Protein AF-A0A180GF97-F1 (afdb_monomer_lite)

Organism: Puccinia triticina (isolate 1-1 / race 1 (BBBD)) (NCBI:txid630390)

Sequence (190 aa):
MLGHSPCRLLRTAITPIHSKLFTSSASSAASAPAQILKSALPLSPAVSRILHELGVKDATKIKGTGLRGRLTKGDVLTHFKKASSPSGTAQKMIQADADARLAERSMLGSSATSKPTEAQELPPLDASAIRLLITEGLSALTHRSSTSFTASSFDCLLDEYPLPASAARSSRPDPTSLRQPIDKYFEGFV

InterPro domains:
  IPR004167 Peripheral subunit-binding domain [PF02817] (43-77)
  IPR004167 Peripheral subunit-binding domain [PS51826] (42-80)
  IPR036625 E3-binding domain superfamily [G3DSA:4.10.320.10] (39-83)
  IPR036625 E3-binding domain superfamily [SSF47005] (40-81)

Secondary structure (DSSP, 8-state):
-------------------------------------B-SSPPPHHHHHHHHHTT--BGGGSPP-SGGG---HHHHHHHTTSSS-TTTTHHHHHHHHHHHHHHHHHHS-------------PPPPPHHHHHHHHHHHHHHHHTT--------HHHHHHHTS--------PPPPPS-S----GGGSSTT--

pLDDT: mean 71.51, std 17.02, range [41.84, 95.62]

Foldseek 3Di:
DDDDDDDDPPPDDDDDDDDDDPPPPPDDDDPDPLLQADDPDDADPLRSVVCVVVVHRYPPVFFQPDDPRHNDPLSVCVVVVVDPGSCPCVVVVVVVVVVVVVVVCVVVDDPPPPDPDDDPDDDPQDPVNVVVVVVVVVVVVVVPDDPDPCPPDPVVVVVPDDDDPDDDDDDDDDPDDDPDPPVPPPPPDD

Radius of gyration: 34.65 Å; chains: 1; bounding box: 102×70×88 Å

Structure (mmCIF, N/CA/C/O backbone):
data_AF-A0A180GF97-F1
#
_entry.id   AF-A0A180GF97-F1
#
loop_
_atom_site.group_PDB
_atom_site.id
_atom_site.type_symbol
_atom_site.label_atom_id
_atom_site.label_alt_id
_atom_site.label_comp_id
_atom_site.label_asym_id
_atom_site.label_entity_id
_atom_site.label_seq_id
_atom_site.pdbx_PDB_ins_code
_atom_site.Cartn_x
_atom_site.Cartn_y
_atom_site.Cartn_z
_atom_site.occupancy
_atom_site.B_iso_or_equiv
_atom_site.auth_seq_id
_atom_site.auth_comp_id
_atom_site.auth_asym_id
_atom_site.auth_atom_id
_atom_site.pdbx_PDB_model_num
ATOM 1 N N . MET A 1 1 ? 65.726 -32.268 46.840 1.00 53.94 1 MET A N 1
ATOM 2 C CA . MET A 1 1 ? 64.477 -33.028 46.626 1.00 53.94 1 MET A CA 1
ATOM 3 C C . MET A 1 1 ? 63.479 -32.667 47.724 1.00 53.94 1 MET A C 1
ATOM 5 O O . MET A 1 1 ? 63.537 -33.226 48.805 1.00 53.94 1 MET A O 1
ATOM 9 N N . LEU A 1 2 ? 62.629 -31.677 47.450 1.00 49.56 2 LEU A N 1
ATOM 10 C CA . LEU A 1 2 ? 61.405 -31.275 48.162 1.00 49.56 2 LEU A CA 1
ATOM 11 C C . LEU A 1 2 ? 60.525 -30.669 47.047 1.00 49.56 2 LEU A C 1
ATOM 13 O O . LEU A 1 2 ? 61.067 -29.952 46.217 1.00 49.56 2 LEU A O 1
ATOM 17 N N . GLY A 1 3 ? 59.229 -30.889 46.887 1.00 44.66 3 GLY A N 1
ATOM 18 C CA . GLY A 1 3 ? 58.263 -31.721 47.569 1.00 44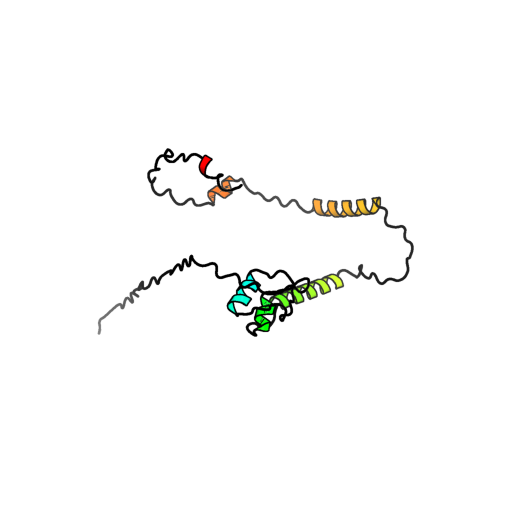.66 3 GLY A CA 1
ATOM 19 C C . GLY A 1 3 ? 56.972 -31.751 46.733 1.00 44.66 3 GLY A C 1
ATOM 20 O O . GLY A 1 3 ? 56.789 -30.983 45.795 1.00 44.66 3 GLY A O 1
ATOM 21 N N . HIS A 1 4 ? 56.143 -32.718 47.093 1.00 49.97 4 HIS A N 1
ATOM 22 C CA . HIS A 1 4 ? 54.767 -33.049 46.739 1.00 49.97 4 HIS A CA 1
ATOM 23 C C . HIS A 1 4 ? 53.839 -32.023 46.044 1.00 49.97 4 HIS A C 1
ATOM 25 O O . HIS A 1 4 ? 53.675 -30.890 46.490 1.00 49.97 4 HIS A O 1
ATOM 31 N N . SER A 1 5 ? 52.992 -32.616 45.185 1.00 56.62 5 SER A N 1
ATOM 32 C CA . SER A 1 5 ? 51.521 -32.453 45.146 1.00 56.62 5 SER A CA 1
ATOM 33 C C . SER A 1 5 ? 50.907 -31.463 44.128 1.00 56.62 5 SER A C 1
ATOM 35 O O . SER A 1 5 ? 51.607 -30.629 43.569 1.00 56.62 5 SER A O 1
ATOM 37 N N . PRO A 1 6 ? 49.610 -31.614 43.774 1.00 55.53 6 PRO A N 1
ATOM 38 C CA . PRO A 1 6 ? 49.213 -32.400 42.609 1.00 55.53 6 PRO A CA 1
ATOM 39 C C . PRO A 1 6 ? 48.227 -31.671 41.673 1.00 55.53 6 PRO A C 1
ATOM 41 O O . PRO A 1 6 ? 47.659 -30.625 41.983 1.00 55.53 6 PRO A O 1
ATOM 44 N N . CYS A 1 7 ? 48.004 -32.311 40.524 1.00 53.78 7 CYS A N 1
ATOM 45 C CA . CYS A 1 7 ? 46.970 -32.068 39.523 1.00 53.78 7 CYS A CA 1
ATOM 46 C C . CYS A 1 7 ? 45.663 -31.480 40.086 1.00 53.78 7 CYS A C 1
ATOM 48 O O . CYS A 1 7 ? 44.889 -32.169 40.751 1.00 53.78 7 CYS A O 1
ATOM 50 N N . ARG A 1 8 ? 45.364 -30.225 39.732 1.00 52.19 8 ARG A N 1
ATOM 51 C CA . ARG A 1 8 ? 44.053 -29.613 39.963 1.00 52.19 8 ARG A CA 1
ATOM 52 C C . ARG A 1 8 ? 43.221 -29.703 38.684 1.00 52.19 8 ARG A C 1
ATOM 54 O O . ARG A 1 8 ? 43.218 -28.800 37.855 1.00 52.19 8 ARG A O 1
ATOM 61 N N . LEU A 1 9 ? 42.523 -30.829 38.544 1.00 54.94 9 LEU A N 1
ATOM 62 C CA . LEU A 1 9 ? 41.376 -31.001 37.651 1.00 54.94 9 LEU A CA 1
ATOM 63 C C . LEU A 1 9 ? 40.295 -29.979 38.033 1.00 54.94 9 LEU A C 1
ATOM 65 O O . LEU A 1 9 ? 39.591 -30.149 39.028 1.00 54.94 9 LEU A O 1
ATOM 69 N N . LEU A 1 10 ? 40.152 -28.916 37.245 1.00 53.22 10 LEU A N 1
ATOM 70 C CA . LEU A 1 10 ? 38.985 -28.039 37.308 1.00 53.22 10 LEU A CA 1
ATOM 71 C C . LEU A 1 10 ? 37.868 -28.673 36.476 1.00 53.22 10 LEU A C 1
ATOM 73 O O . LEU A 1 10 ? 37.749 -28.467 35.273 1.00 53.22 10 LEU A O 1
ATOM 77 N N . ARG A 1 11 ? 37.066 -29.494 37.155 1.00 49.59 11 ARG A N 1
ATOM 78 C CA . ARG A 1 11 ? 35.791 -30.025 36.676 1.00 49.59 11 ARG A CA 1
ATOM 79 C C . ARG A 1 11 ? 34.743 -28.929 36.891 1.00 49.59 11 ARG A C 1
ATOM 81 O O . ARG A 1 11 ? 34.276 -28.738 38.011 1.00 49.59 11 ARG A O 1
ATOM 88 N N . THR A 1 12 ? 34.421 -28.160 35.856 1.00 56.28 12 THR A N 1
ATOM 89 C CA . THR A 1 12 ? 33.333 -27.178 35.911 1.00 56.28 12 THR A CA 1
ATOM 90 C C . THR A 1 12 ? 31.993 -27.904 35.826 1.00 56.28 12 THR A C 1
ATOM 92 O O . THR A 1 12 ? 31.679 -28.587 34.854 1.00 56.28 12 THR A O 1
ATOM 95 N N . ALA A 1 13 ? 31.218 -27.797 36.903 1.00 50.75 13 ALA A N 1
ATOM 96 C CA . ALA A 1 13 ? 29.852 -28.284 36.984 1.00 50.75 13 ALA A CA 1
ATOM 97 C C . ALA A 1 13 ? 28.924 -27.354 36.186 1.00 50.75 13 ALA A C 1
ATOM 99 O O . ALA A 1 13 ? 28.885 -26.150 36.431 1.00 50.75 13 ALA A O 1
ATOM 100 N N . ILE A 1 14 ? 28.175 -27.925 35.243 1.00 56.09 14 ILE A N 1
ATOM 101 C CA . ILE A 1 14 ? 27.071 -27.264 34.544 1.00 56.09 14 ILE A CA 1
ATOM 102 C C . ILE A 1 14 ? 25.822 -27.471 35.405 1.00 56.09 14 ILE A C 1
ATOM 104 O O . ILE A 1 14 ? 25.371 -28.601 35.589 1.00 56.09 14 ILE A O 1
ATOM 108 N N . THR A 1 15 ? 25.284 -26.393 35.968 1.00 57.66 15 THR A N 1
ATOM 109 C CA . THR A 1 15 ? 24.009 -26.400 36.692 1.00 57.66 15 THR A CA 1
ATOM 110 C C . THR A 1 15 ? 22.844 -26.225 35.706 1.00 57.66 15 THR A C 1
ATOM 112 O O . THR A 1 15 ? 22.878 -25.306 34.887 1.00 57.66 15 THR A O 1
ATOM 115 N N . PRO A 1 16 ? 21.787 -27.057 35.761 1.00 59.34 16 PRO A N 1
ATOM 116 C CA . PRO A 1 16 ? 20.580 -26.850 34.971 1.00 59.34 16 PRO A CA 1
ATOM 117 C C . PRO A 1 16 ? 19.518 -26.199 35.852 1.00 59.34 16 PRO A C 1
ATOM 119 O O . PRO A 1 16 ? 18.942 -26.876 36.703 1.00 59.34 16 PRO A O 1
ATOM 122 N N . ILE A 1 17 ? 19.241 -24.898 35.697 1.00 53.75 17 ILE A N 1
ATOM 123 C CA . ILE A 1 17 ? 18.154 -24.303 36.482 1.00 53.75 17 ILE A CA 1
ATOM 124 C C . ILE A 1 17 ? 17.314 -23.263 35.723 1.00 53.75 17 ILE A C 1
ATOM 126 O O . ILE A 1 17 ? 17.785 -22.197 35.340 1.00 53.75 17 ILE A O 1
ATOM 130 N N . HIS A 1 18 ? 16.025 -23.617 35.650 1.00 52.53 18 HIS A N 1
ATOM 131 C CA . HIS A 1 18 ? 14.809 -22.805 35.524 1.00 52.53 18 HIS A CA 1
ATOM 132 C C . HIS A 1 18 ? 14.104 -22.729 34.164 1.00 52.53 18 HIS A C 1
ATOM 134 O O . HIS A 1 18 ? 14.134 -21.733 33.446 1.00 52.53 18 HIS A O 1
ATOM 140 N N . SER A 1 19 ? 13.286 -23.762 33.947 1.00 56.50 19 SER A N 1
ATOM 141 C CA . SER A 1 19 ? 11.945 -23.666 33.377 1.00 56.50 19 SER A CA 1
ATOM 142 C C . SER A 1 19 ? 11.110 -22.599 34.105 1.00 56.50 19 SER A C 1
ATOM 144 O O . SER A 1 19 ? 10.757 -22.742 35.276 1.00 56.50 19 SER A O 1
ATOM 146 N N . LYS A 1 20 ? 10.759 -21.518 33.403 1.00 53.88 20 LYS A N 1
ATOM 147 C CA . LYS A 1 20 ? 9.702 -20.591 33.824 1.00 53.88 20 LYS A CA 1
ATOM 148 C C . LYS A 1 20 ? 8.654 -20.473 32.719 1.00 53.88 20 LYS A C 1
ATOM 150 O O . LYS A 1 20 ? 8.839 -19.768 31.740 1.00 53.88 20 LYS A O 1
ATOM 155 N N . LEU A 1 21 ? 7.575 -21.225 32.940 1.00 51.19 21 LEU A N 1
ATOM 156 C CA . LEU A 1 21 ? 6.177 -20.815 32.798 1.00 51.19 21 LEU A CA 1
ATOM 157 C C . LEU A 1 21 ? 5.814 -20.092 31.494 1.00 51.19 21 LEU A C 1
ATOM 159 O O . LEU A 1 21 ? 5.750 -18.868 31.420 1.00 51.19 21 LEU A O 1
ATOM 163 N N . PHE A 1 22 ? 5.458 -20.902 30.499 1.00 46.69 22 PHE A N 1
ATOM 164 C CA . PHE A 1 22 ? 4.561 -20.508 29.422 1.00 46.69 22 PHE A CA 1
ATOM 165 C C . PHE A 1 22 ? 3.169 -20.275 30.033 1.00 46.69 22 PHE A C 1
ATOM 167 O O . PHE A 1 22 ? 2.423 -21.216 30.294 1.00 46.69 22 PHE A O 1
ATOM 174 N N . THR A 1 23 ? 2.825 -19.023 30.327 1.00 45.09 23 THR A N 1
ATOM 175 C CA . THR A 1 23 ? 1.452 -18.640 30.666 1.00 45.09 23 THR A CA 1
ATOM 176 C C . THR A 1 23 ? 0.692 -18.381 29.370 1.00 45.09 23 THR A C 1
ATOM 178 O O . THR A 1 23 ? 0.669 -17.280 28.823 1.00 45.09 23 THR A O 1
ATOM 181 N N . SER A 1 24 ? 0.059 -19.432 28.851 1.00 50.53 24 SER A N 1
ATOM 182 C CA . SER A 1 24 ? -0.978 -19.320 27.829 1.00 50.53 24 SER A CA 1
ATOM 183 C C . SER A 1 24 ? -2.203 -18.634 28.440 1.00 50.53 24 SER A C 1
ATOM 185 O O . SER A 1 24 ? -3.075 -19.284 29.017 1.00 50.53 24 SER A O 1
ATOM 187 N N . SER A 1 25 ? -2.269 -17.307 28.336 1.00 47.47 25 SER A N 1
ATOM 188 C CA . SER A 1 25 ? -3.498 -16.557 28.595 1.00 47.47 25 SER A CA 1
ATOM 189 C C . SER A 1 25 ? -4.464 -16.773 27.430 1.00 47.47 25 SER A C 1
ATOM 191 O O . SER A 1 25 ? -4.501 -16.015 26.461 1.00 47.47 25 SER A O 1
ATOM 193 N N . ALA A 1 26 ? -5.230 -17.858 27.516 1.00 54.56 26 ALA A N 1
ATOM 194 C CA . ALA A 1 26 ? -6.481 -18.005 26.794 1.00 54.56 26 ALA A CA 1
ATOM 195 C C . ALA A 1 26 ? -7.529 -17.108 27.474 1.00 54.56 26 ALA A C 1
ATOM 197 O O . ALA A 1 26 ? -8.279 -17.555 28.337 1.00 54.56 26 ALA A O 1
ATOM 198 N N . SER A 1 27 ? -7.566 -15.827 27.101 1.00 46.16 27 SER A N 1
ATOM 199 C CA . SER A 1 27 ? -8.705 -14.957 27.410 1.00 46.16 27 SER A CA 1
ATOM 200 C C . SER A 1 27 ? -9.762 -15.121 26.320 1.00 46.16 27 SER A C 1
ATOM 202 O O . SER A 1 27 ? -9.795 -14.402 25.322 1.00 46.16 27 SER A O 1
ATOM 204 N N . SER A 1 28 ? -10.604 -16.132 26.510 1.00 59.66 28 SER A N 1
ATOM 205 C CA . SER A 1 28 ? -11.960 -16.169 25.977 1.00 59.66 28 SER A CA 1
ATOM 206 C C . SER A 1 28 ? -12.861 -15.449 26.978 1.00 59.66 28 SER A C 1
ATOM 208 O O . SER A 1 28 ? -13.125 -16.018 28.033 1.00 59.66 28 SER A O 1
ATOM 210 N N . ALA A 1 29 ? -13.323 -14.236 26.659 1.00 52.16 29 ALA A N 1
ATOM 211 C CA . ALA A 1 29 ? -14.706 -13.780 26.870 1.00 52.16 29 ALA A CA 1
ATOM 212 C C . ALA A 1 29 ? -14.848 -12.256 26.716 1.00 52.16 29 ALA A C 1
ATOM 214 O O . ALA A 1 29 ? -13.952 -11.488 27.051 1.00 52.16 29 ALA A O 1
ATOM 215 N N . ALA A 1 30 ? -16.054 -11.871 26.294 1.00 41.84 30 ALA A N 1
ATOM 216 C 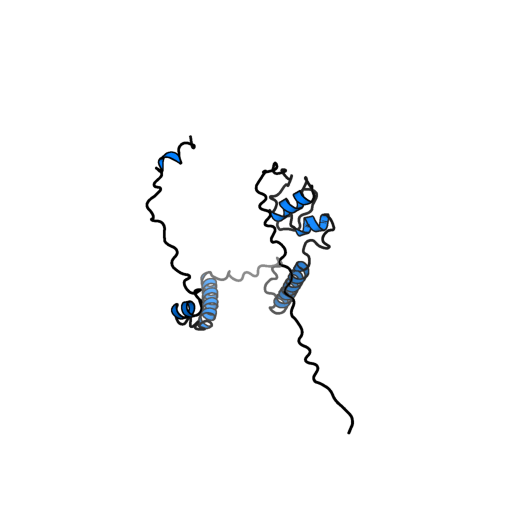CA . ALA A 1 30 ? -16.606 -10.527 26.154 1.00 41.84 30 ALA A CA 1
ATOM 217 C C . ALA A 1 30 ? -16.159 -9.744 24.908 1.00 41.84 30 ALA A C 1
ATOM 219 O O . ALA A 1 30 ? -15.189 -8.988 24.908 1.00 41.84 30 ALA A O 1
ATOM 220 N N . SER A 1 31 ? -16.976 -9.84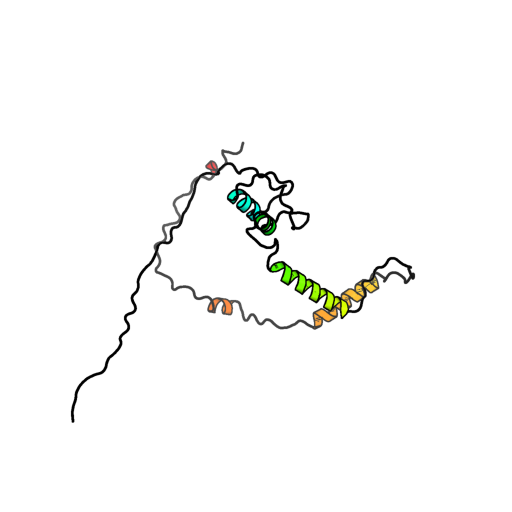5 23.854 1.00 49.56 31 SER A N 1
ATOM 221 C CA . SER A 1 31 ? -17.136 -8.779 22.867 1.00 49.56 31 SER A CA 1
ATOM 222 C C . SER A 1 31 ? -17.582 -7.502 23.590 1.00 49.56 31 SER A C 1
ATOM 224 O O . SER A 1 31 ? -18.776 -7.226 23.723 1.00 49.56 31 SER A O 1
ATOM 226 N N . ALA A 1 32 ? -16.627 -6.727 24.104 1.00 57.00 32 ALA A N 1
ATOM 227 C CA . ALA A 1 32 ? -16.883 -5.337 24.447 1.00 57.00 32 ALA A CA 1
ATOM 228 C C . ALA A 1 32 ? -17.512 -4.669 23.211 1.00 57.00 32 ALA A C 1
ATOM 230 O O . ALA A 1 32 ? -17.088 -4.988 22.092 1.00 57.00 32 ALA A O 1
ATOM 231 N N . PRO A 1 33 ? -18.523 -3.791 23.367 1.00 51.56 33 PRO A N 1
ATOM 232 C CA . PRO A 1 33 ? -19.138 -3.127 22.228 1.00 51.56 33 PRO A CA 1
ATOM 233 C C . PRO A 1 33 ? -18.018 -2.480 21.422 1.00 51.56 33 PRO A C 1
ATOM 235 O O . PRO A 1 33 ? -17.283 -1.647 21.960 1.00 51.56 33 PRO A O 1
ATOM 238 N N . ALA A 1 34 ? -17.842 -2.933 20.176 1.00 58.84 34 ALA A N 1
ATOM 239 C CA . ALA A 1 34 ? -16.848 -2.394 19.266 1.00 58.84 34 ALA A CA 1
ATOM 240 C C . ALA A 1 34 ? -17.056 -0.882 19.255 1.00 58.84 34 ALA A C 1
ATOM 242 O O . ALA A 1 34 ? -18.074 -0.404 18.754 1.00 58.84 34 ALA A O 1
ATOM 243 N N . GLN A 1 35 ? -16.167 -0.134 19.917 1.00 62.16 35 GLN A N 1
ATOM 244 C CA . GLN A 1 35 ? -16.314 1.310 19.978 1.00 62.16 35 GLN A CA 1
ATOM 245 C C . GLN A 1 35 ? -16.235 1.785 18.536 1.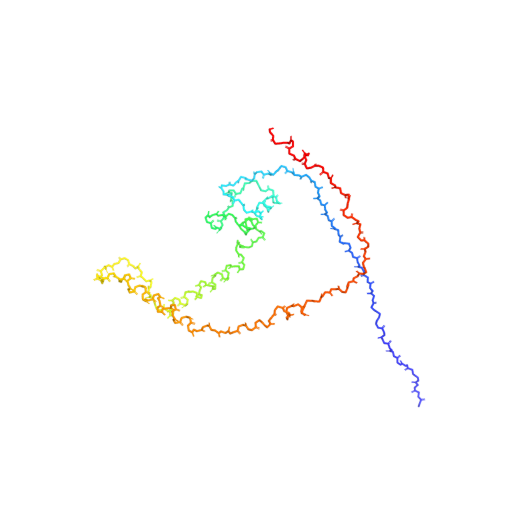00 62.16 35 GLN A C 1
ATOM 247 O O . GLN A 1 35 ? -15.201 1.638 17.891 1.00 62.16 35 GLN A O 1
ATOM 252 N N . ILE A 1 36 ? -17.355 2.265 18.004 1.00 64.75 36 ILE A N 1
ATOM 253 C CA . ILE A 1 36 ? -17.438 2.661 16.606 1.00 64.75 36 ILE A CA 1
ATOM 254 C C . ILE A 1 36 ? -16.545 3.889 16.458 1.00 64.75 36 ILE A C 1
ATOM 256 O O . ILE A 1 36 ? -16.904 4.994 16.873 1.00 64.75 36 ILE A O 1
ATOM 260 N N . LEU A 1 37 ? -15.342 3.670 15.932 1.00 76.81 37 LEU A N 1
ATOM 261 C CA . LEU A 1 37 ? -14.397 4.734 15.645 1.00 76.81 37 LEU A CA 1
ATOM 262 C C . LEU A 1 37 ? -14.971 5.558 14.500 1.00 76.81 37 LEU A C 1
ATOM 264 O O . LEU A 1 37 ? -15.271 5.034 13.427 1.00 76.81 37 LEU A O 1
ATOM 268 N N . LYS A 1 38 ? -15.130 6.861 14.727 1.00 81.44 38 LYS A N 1
ATOM 269 C CA . LYS A 1 38 ? -15.609 7.766 13.686 1.00 81.44 38 LYS A CA 1
ATOM 270 C C . LYS A 1 38 ? -14.451 8.048 12.733 1.00 81.44 38 LYS A C 1
ATOM 272 O O . LYS A 1 38 ? -13.502 8.757 13.081 1.00 81.44 38 LYS A O 1
ATOM 277 N N . SER A 1 39 ? -14.523 7.482 11.532 1.00 81.38 39 SER A N 1
ATOM 278 C CA . SER A 1 39 ? -13.577 7.726 10.445 1.00 81.38 39 SER A CA 1
ATOM 279 C C . SER A 1 39 ? -14.313 7.927 9.122 1.00 81.38 39 SER A C 1
ATOM 281 O O . SER A 1 39 ? -15.320 7.282 8.853 1.00 81.38 39 SER A O 1
ATOM 283 N N . ALA A 1 40 ? -13.804 8.830 8.283 1.00 79.75 40 ALA A N 1
ATOM 284 C CA . ALA A 1 40 ? -14.367 9.080 6.952 1.00 79.75 40 ALA A CA 1
ATOM 285 C C . ALA A 1 40 ? -13.997 7.983 5.934 1.00 79.75 40 ALA A C 1
ATOM 287 O O . ALA A 1 40 ? -14.694 7.785 4.945 1.00 79.75 40 ALA A O 1
ATOM 288 N N . LEU A 1 41 ? -12.888 7.275 6.168 1.00 82.31 41 LEU A N 1
ATOM 289 C CA . LEU A 1 41 ? -12.400 6.177 5.335 1.00 82.31 41 LEU A CA 1
ATOM 290 C C . LEU A 1 41 ? -12.319 4.883 6.160 1.00 82.31 41 LEU A C 1
ATOM 292 O O . LEU A 1 41 ? -12.157 4.958 7.385 1.00 82.31 41 LEU A O 1
ATOM 296 N N . PRO A 1 42 ? -12.377 3.703 5.511 1.00 86.31 42 PRO A N 1
ATOM 297 C CA . PRO A 1 42 ? -12.175 2.430 6.192 1.00 86.31 42 PRO A CA 1
ATOM 298 C C . PRO A 1 42 ? -10.775 2.371 6.814 1.00 86.31 42 PRO A C 1
ATOM 300 O O . PRO A 1 42 ? -9.763 2.616 6.147 1.00 86.31 42 PRO A O 1
ATOM 303 N N . LEU A 1 43 ? -10.724 2.054 8.106 1.00 90.56 43 LEU A N 1
ATOM 304 C CA . LEU A 1 43 ? -9.484 1.934 8.868 1.00 90.56 43 LEU A CA 1
ATOM 305 C C . LEU A 1 43 ? -8.855 0.556 8.660 1.00 90.56 43 LEU A C 1
ATOM 307 O O . LEU A 1 43 ? -9.545 -0.451 8.526 1.00 90.56 43 LEU A O 1
ATOM 311 N N . SER A 1 44 ? -7.523 0.503 8.671 1.00 90.38 44 SER A N 1
ATOM 312 C CA . SER A 1 44 ? -6.828 -0.786 8.699 1.00 90.38 44 SER A CA 1
ATOM 313 C C . SER A 1 44 ? -6.975 -1.456 10.077 1.00 90.38 44 SER A C 1
ATOM 315 O O . SER A 1 44 ? -7.048 -0.746 11.087 1.00 90.38 44 SER A O 1
ATOM 317 N N . PRO A 1 45 ? -6.947 -2.800 10.167 1.00 92.62 45 PRO A N 1
ATOM 318 C CA . PRO A 1 45 ? -7.117 -3.507 11.441 1.00 92.62 45 PRO A CA 1
ATOM 319 C C . PRO A 1 45 ? -6.085 -3.101 12.501 1.00 92.62 45 PRO A C 1
ATOM 321 O O . PRO A 1 45 ? -6.423 -2.865 13.659 1.00 92.62 45 PRO A O 1
ATOM 324 N N . ALA A 1 46 ? -4.822 -2.949 12.088 1.00 93.50 46 ALA A N 1
ATOM 325 C CA . ALA A 1 46 ? -3.740 -2.527 12.975 1.00 93.50 46 ALA A CA 1
ATOM 326 C C . ALA A 1 46 ? -3.961 -1.110 13.526 1.00 93.50 46 ALA A C 1
ATOM 328 O O . ALA A 1 46 ? -3.711 -0.850 14.700 1.00 93.50 46 ALA A O 1
ATOM 329 N N . VAL A 1 47 ? -4.451 -0.199 12.683 1.00 93.81 47 VAL A N 1
ATOM 330 C CA . VAL A 1 47 ? -4.759 1.179 13.076 1.00 93.81 47 VAL A CA 1
ATOM 331 C C . VAL A 1 47 ? -5.940 1.219 14.041 1.00 93.81 47 VAL A C 1
ATOM 333 O O . VAL A 1 47 ? -5.846 1.894 15.061 1.00 93.81 47 VAL A O 1
ATOM 336 N N . SER A 1 48 ? -7.007 0.458 13.770 1.00 92.94 48 SER A N 1
ATOM 337 C CA . SER A 1 48 ? -8.153 0.345 14.681 1.00 92.94 48 SER A CA 1
ATOM 338 C C . SER A 1 48 ? -7.697 -0.105 16.067 1.00 92.94 48 SER A C 1
ATOM 340 O O . SER A 1 48 ? -8.009 0.546 17.060 1.00 92.94 48 SER A O 1
ATOM 342 N N . ARG A 1 49 ? -6.882 -1.167 16.135 1.00 93.69 49 ARG A N 1
ATOM 343 C CA . ARG A 1 49 ? -6.358 -1.695 17.400 1.00 93.69 49 ARG A CA 1
ATOM 344 C C . ARG A 1 49 ? -5.567 -0.650 18.193 1.00 93.69 49 ARG A C 1
ATOM 346 O O . ARG A 1 49 ? -5.837 -0.466 19.372 1.00 93.69 49 ARG A O 1
ATOM 353 N N . ILE A 1 50 ? -4.652 0.077 17.548 1.00 93.44 50 ILE A N 1
ATOM 354 C CA . ILE A 1 50 ? -3.844 1.111 18.220 1.00 93.44 50 ILE A CA 1
ATOM 355 C C . ILE A 1 50 ? -4.718 2.266 18.723 1.00 93.44 50 ILE A C 1
ATOM 357 O O . ILE A 1 50 ? -4.499 2.762 19.825 1.00 93.44 50 ILE A O 1
ATOM 361 N N . LEU A 1 51 ? -5.712 2.701 17.944 1.00 92.94 51 LEU A N 1
ATOM 362 C CA . LEU A 1 51 ? -6.625 3.767 18.367 1.00 92.94 51 LEU A CA 1
ATOM 363 C C . LEU A 1 51 ? -7.439 3.357 19.600 1.00 92.94 51 LEU A C 1
ATOM 365 O O . LEU A 1 51 ? -7.590 4.169 20.513 1.00 92.94 51 LEU A O 1
ATOM 369 N N . HIS A 1 52 ? -7.879 2.097 19.672 1.00 91.88 52 HIS A N 1
ATOM 370 C CA . HIS A 1 52 ? -8.519 1.553 20.872 1.00 91.88 52 HIS A CA 1
ATOM 371 C C . HIS A 1 52 ? -7.568 1.510 22.073 1.00 91.88 52 HIS A C 1
ATOM 373 O O . HIS A 1 52 ? -7.945 1.963 23.150 1.00 91.88 52 HIS A O 1
ATOM 379 N N . GLU A 1 53 ? -6.336 1.024 21.894 1.00 92.56 53 GLU A N 1
ATOM 380 C CA . GLU A 1 53 ? -5.322 0.962 22.961 1.00 92.56 53 GLU A CA 1
ATOM 381 C C . GLU A 1 53 ? -4.949 2.356 23.501 1.00 92.56 53 GLU A C 1
ATOM 383 O O . GLU A 1 53 ? -4.605 2.502 24.672 1.00 92.56 53 GLU A O 1
ATOM 388 N N . LEU A 1 54 ? -5.041 3.394 22.666 1.00 90.25 54 LEU A N 1
ATOM 389 C CA . LEU A 1 54 ? -4.796 4.790 23.039 1.00 90.25 54 LEU A CA 1
ATOM 390 C C . LEU A 1 54 ? -6.056 5.535 23.520 1.00 90.25 54 LEU A C 1
ATOM 392 O O . LEU A 1 54 ? -5.958 6.700 23.900 1.00 90.25 54 LEU A O 1
ATOM 396 N N . GLY A 1 55 ? -7.232 4.899 23.491 1.00 88.62 55 GLY A N 1
ATOM 397 C CA . GLY A 1 55 ? -8.501 5.500 23.916 1.00 88.62 55 GLY A CA 1
ATOM 398 C C . GLY A 1 55 ? -9.038 6.599 22.988 1.00 88.62 55 GLY A C 1
ATOM 399 O O . GLY A 1 55 ? -9.810 7.457 23.420 1.00 88.62 55 GLY A O 1
ATOM 400 N N . VAL A 1 56 ? -8.635 6.605 21.717 1.00 85.25 56 VAL A N 1
ATOM 401 C CA . VAL A 1 56 ? -8.987 7.649 20.744 1.00 85.25 56 VAL A CA 1
ATOM 402 C C . VAL A 1 56 ? -10.269 7.268 20.013 1.00 85.25 56 VAL A C 1
ATOM 404 O O . VAL A 1 56 ? -10.328 6.227 19.370 1.00 85.25 56 VAL A O 1
ATOM 407 N N . LYS A 1 57 ? -11.282 8.139 20.066 1.00 84.06 57 LYS A N 1
ATOM 408 C CA . LYS A 1 57 ? -12.600 7.898 19.446 1.00 84.06 57 LYS A CA 1
ATOM 409 C C . LYS A 1 57 ? -12.757 8.520 18.052 1.00 84.06 57 LYS A C 1
ATOM 411 O O . LYS A 1 57 ? -13.548 8.028 17.248 1.00 84.06 57 LYS A O 1
ATOM 416 N N . ASP A 1 58 ? -11.968 9.555 17.758 1.00 84.25 58 ASP A N 1
ATOM 417 C CA . ASP A 1 58 ? -12.043 10.313 16.506 1.00 84.25 58 ASP A CA 1
ATOM 418 C C . ASP A 1 58 ? -10.757 10.142 15.689 1.00 84.25 58 ASP A C 1
ATOM 420 O O . ASP A 1 58 ? -9.711 10.699 16.032 1.00 84.25 58 ASP A O 1
ATOM 424 N N . ALA A 1 59 ? -10.836 9.414 14.574 1.00 84.31 59 ALA A N 1
ATOM 425 C CA . ALA A 1 59 ? -9.700 9.225 13.668 1.00 84.31 59 ALA A CA 1
ATOM 426 C C . ALA A 1 59 ? -9.529 10.388 12.670 1.00 84.31 59 ALA A C 1
ATOM 428 O O . ALA A 1 59 ? -8.491 10.502 12.025 1.00 84.31 59 ALA A O 1
ATOM 429 N N . THR A 1 60 ? -10.527 11.268 12.548 1.00 86.69 60 THR A N 1
ATOM 430 C CA . THR A 1 60 ? -10.552 12.389 11.587 1.00 86.69 60 THR A CA 1
ATOM 431 C C . THR A 1 60 ? -9.531 13.488 11.881 1.00 86.69 60 THR A C 1
ATOM 433 O O . THR A 1 60 ? -9.201 14.267 10.993 1.00 86.69 60 THR A O 1
ATOM 436 N N . LYS A 1 61 ? -9.011 13.548 13.111 1.00 87.50 61 LYS A N 1
ATOM 437 C CA . LYS A 1 61 ? -8.000 14.530 13.536 1.00 87.50 61 LYS A CA 1
ATOM 438 C C . LYS A 1 61 ? -6.590 14.181 13.046 1.00 87.50 61 LYS A C 1
ATOM 440 O O . LYS A 1 61 ? -5.717 15.042 13.046 1.00 87.50 61 LYS A O 1
ATOM 445 N N . ILE A 1 62 ? -6.361 12.934 12.629 1.00 89.00 62 ILE A N 1
ATOM 446 C CA . ILE A 1 62 ? -5.040 12.447 12.228 1.00 89.00 62 ILE A CA 1
ATOM 447 C C . ILE A 1 62 ? -4.943 12.455 10.702 1.00 89.00 62 ILE A C 1
ATOM 449 O O . ILE A 1 62 ? -5.754 11.843 10.007 1.00 89.00 62 ILE A O 1
ATOM 453 N N . LYS A 1 63 ? -3.923 13.133 10.171 1.00 90.69 63 LYS A N 1
ATOM 454 C CA . LYS A 1 63 ? -3.645 13.152 8.732 1.00 90.69 63 LYS A CA 1
ATOM 455 C C . LYS A 1 63 ? -3.047 11.812 8.299 1.00 90.69 63 LYS A C 1
ATOM 457 O O . LYS A 1 63 ? -1.976 11.439 8.766 1.00 90.69 63 LYS A O 1
ATOM 462 N N . GLY A 1 64 ? -3.724 11.114 7.390 1.00 92.19 64 GLY A N 1
ATOM 463 C CA . GLY A 1 64 ? -3.209 9.895 6.768 1.00 92.19 64 GLY A CA 1
ATOM 464 C C . GLY A 1 64 ? -2.217 10.196 5.644 1.00 92.19 64 GLY A C 1
ATOM 465 O O . GLY A 1 64 ? -2.498 11.029 4.780 1.00 92.19 64 GLY A O 1
ATOM 466 N N . THR A 1 65 ? -1.074 9.511 5.637 1.00 92.19 65 THR A N 1
ATOM 467 C CA . THR A 1 65 ? -0.067 9.576 4.558 1.00 92.19 65 THR A CA 1
ATOM 468 C C . THR A 1 65 ? -0.217 8.452 3.532 1.00 92.19 65 THR A C 1
ATOM 470 O O . THR A 1 65 ? 0.466 8.448 2.510 1.00 92.19 65 THR A O 1
ATOM 473 N N . GLY A 1 66 ? -1.119 7.497 3.772 1.00 90.19 66 GLY A N 1
ATOM 474 C CA . GLY A 1 66 ? -1.372 6.387 2.863 1.00 90.19 66 GLY A CA 1
ATOM 475 C C . GLY A 1 66 ? -2.086 6.804 1.576 1.00 90.19 66 GLY A C 1
ATOM 476 O O . GLY A 1 66 ? -2.614 7.910 1.442 1.00 90.19 66 GLY A O 1
ATOM 477 N N . LEU A 1 67 ? -2.155 5.865 0.628 1.00 90.38 67 LEU A N 1
ATOM 478 C CA . LEU A 1 67 ? -2.842 6.054 -0.651 1.00 90.38 67 LEU A CA 1
ATOM 479 C C . LEU A 1 67 ? -4.267 6.594 -0.438 1.00 90.38 67 LEU A C 1
ATOM 481 O O . LEU A 1 67 ? -5.041 6.020 0.332 1.00 90.38 67 LEU A O 1
ATOM 485 N N . ARG A 1 68 ? -4.609 7.684 -1.140 1.00 89.56 68 ARG A N 1
ATOM 486 C CA . ARG A 1 68 ? -5.901 8.396 -1.036 1.00 89.56 68 ARG A CA 1
ATOM 487 C C . ARG A 1 68 ? -6.195 8.948 0.372 1.00 89.56 68 ARG A C 1
ATOM 489 O O . ARG A 1 68 ? -7.347 8.969 0.792 1.00 89.56 68 ARG A O 1
ATOM 496 N N . GLY A 1 69 ? -5.165 9.368 1.113 1.00 90.38 69 GLY A N 1
ATOM 497 C CA . GLY A 1 69 ? -5.314 9.926 2.464 1.00 90.38 69 GLY A CA 1
ATOM 498 C C . GLY A 1 69 ? -5.682 8.881 3.521 1.00 90.38 69 GLY A C 1
ATOM 499 O O . GLY A 1 69 ? -6.190 9.222 4.589 1.00 90.38 69 GLY A O 1
ATOM 500 N N . ARG A 1 70 ? -5.456 7.594 3.227 1.00 92.44 70 ARG A N 1
ATOM 501 C CA . ARG A 1 70 ? -5.711 6.495 4.161 1.00 92.44 70 ARG A CA 1
ATOM 502 C C . ARG A 1 70 ? -4.801 6.619 5.384 1.00 92.44 70 ARG A C 1
ATOM 504 O O . ARG A 1 70 ? -3.600 6.841 5.254 1.00 92.44 70 ARG A O 1
ATOM 511 N N . LEU A 1 71 ? -5.370 6.401 6.565 1.00 93.19 71 LEU A N 1
ATOM 512 C CA . LEU A 1 71 ? -4.630 6.410 7.823 1.00 93.19 71 LEU A CA 1
ATOM 513 C C . LEU A 1 71 ? -3.733 5.166 7.942 1.00 93.19 71 LEU A C 1
ATOM 515 O O . LEU A 1 71 ? -4.220 4.034 7.839 1.00 93.19 71 LEU A O 1
ATOM 519 N N . THR A 1 72 ? -2.434 5.364 8.172 1.00 93.88 72 THR A N 1
ATOM 520 C CA . THR A 1 72 ? -1.461 4.277 8.358 1.00 93.88 72 THR A CA 1
ATOM 521 C C . THR A 1 72 ? -1.032 4.136 9.818 1.00 93.88 72 THR A C 1
ATOM 523 O O . THR A 1 72 ? -1.245 5.022 10.646 1.00 93.88 72 THR A O 1
ATOM 526 N N . LYS A 1 73 ? -0.409 2.997 10.153 1.00 92.94 73 LYS A N 1
ATOM 527 C CA . LYS A 1 73 ? 0.115 2.727 11.504 1.00 92.94 73 LYS A CA 1
ATOM 528 C C . LYS A 1 73 ? 1.088 3.816 11.964 1.00 92.94 73 LYS A C 1
ATOM 530 O O . LYS A 1 73 ? 1.035 4.232 13.119 1.00 92.94 73 LYS A O 1
ATOM 535 N N . GLY A 1 74 ? 1.972 4.252 11.070 1.00 93.31 74 GLY A N 1
ATOM 536 C CA . GLY A 1 74 ? 2.970 5.265 11.381 1.00 93.31 74 GLY A CA 1
ATOM 537 C C . GLY A 1 74 ? 2.355 6.623 11.689 1.00 93.31 74 GLY A C 1
ATOM 538 O O . GLY A 1 74 ? 2.744 7.234 12.674 1.00 93.31 74 GLY A O 1
ATOM 539 N N . ASP A 1 75 ? 1.330 7.039 10.940 1.00 92.56 75 ASP A N 1
ATOM 540 C CA . ASP A 1 75 ? 0.643 8.322 11.161 1.00 92.56 75 ASP A CA 1
ATOM 541 C C . ASP A 1 75 ? 0.081 8.434 12.580 1.00 92.56 75 ASP A C 1
ATOM 543 O O . ASP A 1 75 ? 0.270 9.444 13.258 1.00 92.56 75 ASP A O 1
ATOM 547 N N . VAL A 1 76 ? -0.564 7.364 13.057 1.00 93.62 76 VAL A N 1
ATOM 548 C CA . VAL A 1 76 ? -1.095 7.312 14.423 1.00 93.62 76 VAL A CA 1
ATOM 549 C C . VAL A 1 76 ? 0.044 7.408 15.432 1.00 93.62 76 VAL A C 1
ATOM 551 O O . VAL A 1 76 ? 0.012 8.251 16.322 1.00 93.62 76 VAL A O 1
ATOM 554 N N . LEU A 1 77 ? 1.090 6.596 15.288 1.00 93.25 77 LEU A N 1
ATOM 555 C CA . LEU A 1 77 ? 2.200 6.593 16.244 1.00 93.25 77 LEU A CA 1
ATOM 556 C C . LEU A 1 77 ? 2.961 7.926 16.275 1.00 93.25 77 LEU A C 1
ATOM 558 O O . LEU A 1 77 ? 3.345 8.379 17.354 1.00 93.25 77 LEU A O 1
ATOM 562 N N . THR A 1 78 ? 3.145 8.573 15.125 1.00 93.12 78 THR A N 1
ATOM 563 C CA . THR A 1 78 ? 3.778 9.892 15.027 1.00 93.12 78 THR A CA 1
ATOM 564 C C . THR A 1 78 ? 2.900 10.981 15.638 1.00 93.12 78 THR A C 1
ATOM 566 O O . THR A 1 78 ? 3.418 11.829 16.360 1.00 93.12 78 THR A O 1
ATOM 569 N N . HIS A 1 79 ? 1.575 10.925 15.458 1.00 92.12 79 HIS A N 1
ATOM 570 C CA . HIS A 1 79 ? 0.645 11.859 16.104 1.00 92.12 79 HIS A CA 1
ATOM 571 C C . HIS A 1 79 ? 0.748 11.814 17.639 1.00 92.12 79 HIS A C 1
ATOM 573 O O . HIS A 1 79 ? 0.707 12.848 18.302 1.00 92.12 79 HIS A O 1
ATOM 579 N N . PHE A 1 80 ? 0.963 10.625 18.209 1.00 91.31 80 PHE A N 1
ATOM 580 C CA . PHE A 1 80 ? 1.185 10.439 19.649 1.00 91.31 80 PHE A CA 1
ATOM 581 C C . PHE A 1 80 ? 2.658 10.545 20.074 1.00 91.31 80 PHE A C 1
ATOM 583 O O . PHE A 1 80 ? 2.988 10.182 21.201 1.00 91.31 80 PHE A O 1
ATOM 590 N N . LYS A 1 81 ? 3.549 11.020 19.188 1.00 88.44 81 LYS A N 1
ATOM 591 C CA . LYS A 1 81 ? 5.002 11.165 19.417 1.00 88.44 81 LYS A CA 1
ATOM 592 C C . LYS A 1 81 ? 5.695 9.879 19.899 1.00 88.44 81 LYS A C 1
ATOM 594 O O . LYS A 1 81 ? 6.776 9.931 20.474 1.00 88.44 81 LYS A O 1
ATOM 599 N N . LYS A 1 82 ? 5.092 8.714 19.633 1.00 87.94 82 LYS A N 1
ATOM 600 C CA . LYS A 1 82 ? 5.679 7.388 19.893 1.00 87.94 82 LYS A CA 1
ATOM 601 C C . LYS A 1 82 ? 6.649 6.964 18.788 1.00 87.94 82 LYS A C 1
ATOM 603 O O . LYS A 1 82 ? 7.420 6.031 18.976 1.00 87.94 82 LYS A O 1
ATOM 608 N N . ALA A 1 83 ? 6.597 7.636 17.638 1.00 87.38 83 ALA A N 1
ATOM 609 C CA . ALA A 1 83 ? 7.502 7.447 16.512 1.00 87.38 83 ALA A CA 1
ATOM 610 C C . ALA A 1 83 ? 7.965 8.804 15.964 1.00 87.38 83 ALA A C 1
ATOM 612 O O . ALA A 1 83 ? 7.195 9.763 15.946 1.00 87.38 83 ALA A O 1
ATOM 613 N N . SER A 1 84 ? 9.212 8.868 15.485 1.00 83.50 84 SER A N 1
ATOM 614 C CA . SER A 1 84 ? 9.815 10.097 14.945 1.00 83.50 84 SER A CA 1
ATOM 615 C C . SER A 1 84 ? 9.284 10.473 13.554 1.00 83.50 84 SER A C 1
ATOM 617 O O . SER A 1 84 ? 9.139 11.655 13.262 1.00 83.50 84 SER A O 1
ATOM 619 N N . SER A 1 85 ? 8.956 9.491 12.708 1.00 85.25 85 SER A N 1
ATOM 620 C CA . SER A 1 85 ? 8.431 9.723 11.358 1.00 85.25 85 SER A CA 1
ATOM 621 C C . SER A 1 85 ? 7.401 8.654 10.960 1.00 85.25 85 SER A C 1
ATOM 623 O O . SER A 1 85 ? 7.509 7.511 11.417 1.00 85.25 85 SER A O 1
ATOM 625 N N . PRO A 1 86 ? 6.415 8.983 10.099 1.00 84.06 86 PRO A N 1
ATOM 626 C CA . PRO A 1 86 ? 5.317 8.072 9.756 1.00 84.06 86 PRO A CA 1
ATOM 627 C C . PRO A 1 86 ? 5.768 6.868 8.916 1.00 84.06 86 PRO A C 1
ATOM 629 O O . PRO A 1 86 ? 5.144 5.813 8.942 1.00 84.06 86 PRO A O 1
ATOM 632 N N . SER A 1 87 ? 6.874 6.984 8.186 1.00 81.69 87 SER A N 1
ATOM 633 C CA . SER A 1 87 ? 7.376 5.906 7.323 1.00 81.69 87 SER A CA 1
ATOM 634 C C . SER A 1 87 ? 8.737 5.357 7.771 1.00 81.69 87 SER A C 1
ATOM 636 O O . SER A 1 87 ? 9.283 4.479 7.109 1.00 81.69 87 SER A O 1
ATOM 638 N N . GLY A 1 88 ? 9.289 5.829 8.897 1.00 83.69 88 GLY A N 1
ATOM 639 C CA . GLY A 1 88 ? 10.503 5.279 9.507 1.00 83.69 88 GLY A CA 1
ATOM 640 C C . GLY A 1 88 ? 11.675 5.114 8.531 1.00 83.69 88 GLY A C 1
ATOM 641 O O . GLY A 1 88 ? 12.014 6.026 7.778 1.00 83.69 88 GLY A O 1
ATOM 642 N N . THR A 1 89 ? 12.287 3.926 8.536 1.00 81.94 89 THR A N 1
ATOM 643 C CA . THR A 1 89 ? 13.397 3.543 7.644 1.00 81.94 89 THR A CA 1
ATOM 644 C C . THR A 1 89 ? 12.976 3.335 6.190 1.00 81.94 89 THR A C 1
ATOM 646 O O . THR A 1 89 ? 13.819 3.455 5.302 1.00 81.94 89 THR A O 1
ATOM 649 N N . ALA A 1 90 ? 11.688 3.089 5.920 1.00 80.88 90 ALA A N 1
ATOM 650 C CA . ALA A 1 90 ? 11.193 2.858 4.565 1.00 80.88 90 ALA A CA 1
ATOM 651 C C . ALA A 1 90 ? 11.369 4.093 3.669 1.00 80.88 90 ALA A C 1
ATOM 653 O O . ALA A 1 90 ? 11.610 3.940 2.478 1.00 80.88 90 ALA A O 1
ATOM 654 N N . GLN A 1 91 ? 11.347 5.310 4.228 1.00 82.81 91 GLN A N 1
ATOM 655 C CA . GLN A 1 91 ? 11.630 6.530 3.455 1.00 82.81 91 GLN A CA 1
ATOM 656 C C . GLN A 1 91 ? 13.015 6.514 2.816 1.00 82.81 91 GLN A C 1
ATOM 658 O O . GLN A 1 91 ? 13.152 6.917 1.669 1.00 82.81 91 GLN A O 1
ATOM 663 N N . LYS A 1 92 ? 14.033 6.010 3.525 1.00 85.25 92 LYS A N 1
ATOM 664 C CA . LYS A 1 92 ? 15.393 5.931 2.978 1.00 85.25 92 LYS A CA 1
ATOM 665 C C . LYS A 1 92 ? 15.466 4.965 1.801 1.00 85.25 92 LYS A C 1
ATOM 667 O O . LYS A 1 92 ? 16.150 5.251 0.831 1.00 85.25 92 LYS A O 1
ATOM 672 N N . MET A 1 93 ? 14.737 3.851 1.875 1.00 85.88 93 MET A N 1
ATOM 673 C CA . MET A 1 93 ? 14.662 2.888 0.776 1.00 85.88 93 MET A CA 1
ATOM 674 C C . MET A 1 93 ? 13.912 3.461 -0.426 1.00 85.88 93 MET A C 1
ATOM 676 O O . MET A 1 93 ? 14.365 3.299 -1.550 1.00 85.88 93 MET A O 1
ATOM 680 N N . ILE A 1 94 ? 12.799 4.163 -0.191 1.00 85.56 94 ILE A N 1
ATOM 681 C CA . ILE A 1 94 ? 12.033 4.827 -1.255 1.00 85.56 94 ILE A CA 1
ATOM 682 C C . ILE A 1 94 ? 12.885 5.901 -1.934 1.00 85.56 94 ILE A C 1
ATOM 684 O O . ILE A 1 94 ? 12.877 5.989 -3.156 1.00 85.56 94 ILE A O 1
ATOM 688 N N . GLN A 1 95 ? 13.638 6.685 -1.159 1.00 86.94 95 GLN A N 1
ATOM 689 C CA . GLN A 1 95 ? 14.528 7.701 -1.711 1.00 8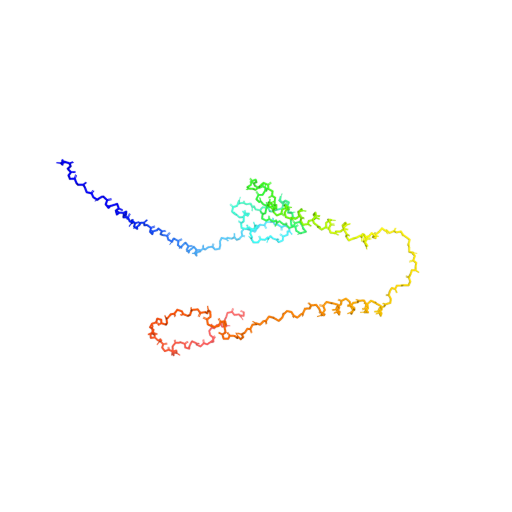6.94 95 GLN A CA 1
ATOM 690 C C . GLN A 1 95 ? 15.663 7.065 -2.517 1.00 86.94 95 GLN A C 1
ATOM 692 O O . GLN A 1 95 ? 15.901 7.480 -3.640 1.00 86.94 95 GLN A O 1
ATOM 697 N N . ALA A 1 96 ? 16.301 6.014 -1.994 1.00 88.75 96 ALA A N 1
ATOM 698 C CA . ALA A 1 96 ? 17.351 5.301 -2.714 1.00 88.75 96 ALA A CA 1
ATOM 699 C C . ALA A 1 96 ? 16.843 4.664 -4.022 1.00 88.75 96 ALA A C 1
ATOM 701 O O . ALA A 1 96 ? 17.533 4.726 -5.034 1.00 88.75 96 ALA A O 1
ATOM 702 N N . ASP A 1 97 ? 15.636 4.088 -4.025 1.00 89.00 97 ASP A N 1
ATOM 703 C CA . ASP A 1 97 ? 15.005 3.556 -5.242 1.00 89.00 97 ASP A CA 1
ATOM 704 C C . ASP A 1 97 ? 14.656 4.673 -6.235 1.00 89.00 97 ASP A C 1
ATOM 706 O O . ASP A 1 97 ? 14.887 4.530 -7.434 1.00 89.00 97 ASP A O 1
ATOM 710 N N . ALA A 1 98 ? 14.152 5.810 -5.746 1.00 87.38 98 ALA A N 1
ATOM 711 C CA . ALA A 1 98 ? 13.871 6.974 -6.579 1.00 87.38 98 ALA A CA 1
ATOM 712 C C . ALA A 1 98 ? 15.152 7.532 -7.215 1.00 87.38 98 ALA A C 1
ATOM 714 O O . ALA A 1 98 ? 15.169 7.790 -8.417 1.00 87.38 98 ALA A O 1
ATOM 715 N N . ASP A 1 99 ? 16.228 7.654 -6.439 1.00 88.75 99 ASP A N 1
ATOM 716 C CA . ASP A 1 99 ? 17.530 8.122 -6.909 1.00 88.75 99 ASP A CA 1
ATOM 717 C C . ASP A 1 99 ? 18.135 7.135 -7.922 1.00 88.75 99 ASP A C 1
ATOM 719 O O . ASP A 1 99 ? 18.617 7.552 -8.975 1.00 88.75 99 ASP A O 1
ATOM 723 N N . ALA A 1 100 ? 18.026 5.823 -7.673 1.00 89.00 100 ALA A N 1
ATOM 724 C CA . ALA A 1 100 ? 18.439 4.791 -8.624 1.00 89.00 100 ALA A CA 1
ATOM 725 C C . ALA A 1 100 ? 17.638 4.874 -9.932 1.00 89.00 100 ALA A C 1
ATOM 727 O O . ALA A 1 100 ? 18.214 4.870 -11.017 1.00 89.00 100 ALA A O 1
ATOM 728 N N . ARG A 1 101 ? 16.311 5.038 -9.861 1.00 87.38 101 ARG A N 1
ATOM 729 C CA . ARG A 1 101 ? 15.470 5.210 -11.054 1.00 87.38 101 ARG A CA 1
ATOM 730 C C . ARG A 1 101 ? 15.773 6.493 -11.820 1.00 87.38 101 ARG A C 1
ATOM 732 O O . ARG A 1 101 ? 15.687 6.487 -13.046 1.00 87.38 101 ARG A O 1
ATOM 739 N N . LEU A 1 102 ? 16.111 7.580 -11.130 1.00 86.19 102 LEU A N 1
ATOM 740 C CA . LEU A 1 102 ? 16.544 8.824 -11.766 1.00 86.19 102 LEU A CA 1
ATOM 741 C C . LEU A 1 102 ? 17.900 8.651 -12.463 1.00 86.19 102 LEU A C 1
ATOM 743 O O . LEU A 1 102 ? 18.063 9.142 -13.579 1.00 86.19 102 LEU A O 1
ATOM 747 N N . ALA A 1 103 ? 18.829 7.905 -11.860 1.00 83.62 103 ALA A N 1
ATOM 748 C CA . ALA A 1 103 ? 20.111 7.575 -12.474 1.00 83.62 103 ALA A CA 1
ATOM 749 C C . ALA A 1 103 ? 19.932 6.713 -13.739 1.00 83.62 103 ALA A C 1
ATOM 751 O O . ALA A 1 103 ? 20.446 7.074 -14.798 1.00 83.62 103 ALA A O 1
ATOM 752 N N . GLU A 1 104 ? 19.113 5.660 -13.687 1.00 80.56 104 GLU A N 1
ATOM 753 C CA . GLU A 1 104 ? 18.780 4.827 -14.857 1.00 80.56 104 GLU A CA 1
ATOM 754 C C . GLU A 1 104 ? 18.105 5.646 -15.973 1.00 80.56 104 GLU A C 1
ATOM 756 O O . GLU A 1 104 ? 18.466 5.543 -17.146 1.00 80.56 104 GLU A O 1
ATOM 761 N N . ARG A 1 105 ? 17.176 6.544 -15.610 1.00 78.44 105 ARG A N 1
ATOM 762 C CA . ARG A 1 105 ? 16.513 7.474 -16.545 1.00 78.44 105 ARG A CA 1
ATOM 763 C C . ARG A 1 105 ? 17.494 8.467 -17.183 1.00 78.44 105 ARG A C 1
ATOM 765 O O . ARG A 1 105 ? 17.209 8.981 -18.258 1.00 78.44 105 ARG A O 1
ATOM 772 N N . SER A 1 106 ? 18.616 8.762 -16.527 1.00 77.00 106 SER A N 1
ATOM 773 C CA . SER A 1 106 ? 19.653 9.657 -17.054 1.00 77.00 106 SER A CA 1
ATOM 774 C C . SER A 1 106 ? 20.666 8.952 -17.964 1.00 77.00 106 SER A C 1
ATOM 776 O O . SER A 1 106 ? 21.209 9.593 -18.861 1.00 77.00 106 SER A O 1
ATOM 778 N N . MET A 1 107 ? 20.888 7.643 -17.784 1.00 70.62 107 MET A N 1
ATOM 779 C CA . MET A 1 107 ? 21.784 6.843 -18.636 1.00 70.62 107 MET A CA 1
ATOM 780 C C . MET A 1 107 ? 21.079 6.316 -19.895 1.00 70.62 107 MET A C 1
ATOM 782 O O . MET A 1 107 ? 21.690 6.218 -20.958 1.00 70.62 107 MET A O 1
ATOM 786 N N . LEU A 1 108 ? 19.779 6.026 -19.800 1.00 60.41 108 LEU A N 1
ATOM 787 C CA . LEU A 1 108 ? 18.915 5.692 -20.931 1.00 60.41 108 LEU A CA 1
ATOM 788 C C . LEU A 1 108 ? 18.282 6.989 -21.448 1.00 60.41 108 LEU A C 1
ATOM 790 O O . LEU A 1 108 ? 17.225 7.399 -20.974 1.00 60.41 108 LEU A O 1
ATOM 794 N N . GLY A 1 109 ? 18.974 7.666 -22.369 1.00 51.41 109 GLY A N 1
ATOM 795 C CA . GLY A 1 109 ? 18.608 8.986 -22.889 1.00 51.41 109 GLY A CA 1
ATOM 796 C C . GLY A 1 109 ? 17.102 9.204 -23.098 1.00 51.41 109 GLY A C 1
ATOM 797 O O . GLY A 1 109 ? 16.403 8.367 -23.666 1.00 51.41 109 GLY A O 1
ATOM 798 N N . SER A 1 110 ? 16.622 10.361 -22.630 1.00 55.41 110 SER A N 1
ATOM 799 C CA . SER A 1 110 ? 15.268 10.902 -22.785 1.00 55.41 110 SER A CA 1
ATOM 800 C C . SER A 1 110 ? 14.550 10.490 -24.078 1.00 55.41 110 SER A C 1
ATOM 802 O O . SER A 1 110 ? 14.674 11.150 -25.103 1.00 55.41 110 SER A O 1
ATOM 804 N N . SER A 1 111 ? 13.682 9.483 -23.990 1.00 51.81 111 SER A N 1
ATOM 805 C CA . SER A 1 111 ? 12.578 9.252 -24.938 1.00 51.81 111 SER A CA 1
ATOM 806 C C . SER A 1 111 ? 11.206 9.495 -24.294 1.00 51.81 111 SER A C 1
ATOM 808 O O . SER A 1 111 ? 10.177 9.020 -24.763 1.00 51.81 111 SER A O 1
ATOM 810 N N . ALA A 1 112 ? 11.171 10.260 -23.200 1.00 47.78 112 ALA A N 1
ATOM 811 C CA . ALA A 1 112 ? 9.942 10.619 -22.500 1.00 47.78 112 ALA A CA 1
ATOM 812 C C . ALA A 1 112 ? 9.966 12.089 -22.059 1.00 47.78 112 ALA A C 1
ATOM 814 O O . ALA A 1 112 ? 9.856 12.411 -20.876 1.00 47.78 112 ALA A O 1
ATOM 815 N N . THR A 1 113 ? 10.117 12.977 -23.040 1.00 42.78 113 THR A N 1
ATOM 816 C CA . THR A 1 113 ? 9.682 14.374 -22.976 1.00 42.78 113 THR A CA 1
ATOM 817 C C . THR A 1 113 ? 8.477 14.540 -23.896 1.00 42.78 113 THR A C 1
ATOM 819 O O . THR A 1 113 ? 8.619 14.959 -25.038 1.00 42.78 113 THR A O 1
ATOM 822 N N . SER A 1 114 ? 7.272 14.242 -23.411 1.00 43.62 114 SER A N 1
ATOM 823 C CA . SER A 1 114 ? 6.059 14.811 -24.002 1.00 43.62 114 SER A CA 1
ATOM 824 C C . SER A 1 114 ? 5.840 16.198 -23.386 1.00 43.62 114 SER A C 1
ATOM 826 O O . SER A 1 114 ? 5.072 16.365 -22.438 1.00 43.62 114 SER A O 1
ATOM 828 N N . LYS A 1 115 ? 6.577 17.192 -23.893 1.00 42.78 115 LYS A N 1
ATOM 829 C CA . LYS A 1 115 ? 6.145 18.597 -23.858 1.00 42.78 115 LYS A CA 1
ATOM 830 C C . LYS A 1 115 ? 5.165 18.781 -25.028 1.00 42.78 115 LYS A C 1
ATOM 832 O O . LYS A 1 115 ? 5.443 18.251 -26.101 1.00 42.78 115 LYS A O 1
ATOM 837 N N . PRO A 1 116 ? 4.033 19.484 -24.862 1.00 48.53 116 PRO A N 1
ATOM 838 C CA . PRO A 1 116 ? 3.053 19.630 -25.927 1.00 48.53 116 PRO A CA 1
ATOM 839 C C . PRO A 1 116 ? 3.502 20.762 -26.851 1.00 48.53 116 PRO A C 1
ATOM 841 O O . PRO A 1 116 ? 3.171 21.919 -26.607 1.00 48.53 116 PRO A O 1
ATOM 844 N N . THR A 1 117 ? 4.302 20.476 -27.876 1.00 42.38 117 THR A N 1
ATOM 845 C CA . THR A 1 117 ? 4.556 21.436 -28.960 1.00 42.38 117 THR A CA 1
ATOM 846 C C . THR A 1 117 ? 4.940 20.696 -30.240 1.00 42.38 117 THR A C 1
ATOM 848 O O . THR A 1 117 ? 5.953 20.010 -30.282 1.00 42.38 117 THR A O 1
ATOM 851 N N . GLU A 1 118 ? 4.084 20.895 -31.242 1.00 46.75 118 GLU A N 1
ATOM 852 C CA . GLU A 1 118 ? 4.276 20.698 -32.683 1.00 46.75 118 GLU A CA 1
ATOM 853 C C . GLU A 1 118 ? 4.347 19.257 -33.213 1.00 46.75 118 GLU A C 1
ATOM 855 O O . GLU A 1 118 ? 5.374 18.583 -33.236 1.00 46.75 118 GLU A O 1
ATOM 860 N N . ALA A 1 119 ? 3.182 18.812 -33.687 1.00 50.19 119 ALA A N 1
ATOM 861 C CA . ALA A 1 119 ? 2.997 17.639 -34.517 1.00 50.19 119 ALA A CA 1
ATOM 862 C C . ALA A 1 119 ? 3.763 17.799 -35.840 1.00 50.19 119 ALA A C 1
ATOM 864 O O . ALA A 1 119 ? 3.269 18.409 -36.784 1.00 50.19 119 ALA A O 1
ATOM 865 N N . GLN A 1 120 ? 4.954 17.209 -35.923 1.00 56.44 120 GLN A N 1
ATOM 866 C CA . GLN A 1 120 ? 5.423 16.701 -37.205 1.00 56.44 120 GLN A CA 1
ATOM 867 C C . GLN A 1 120 ? 4.654 15.410 -37.486 1.00 56.44 120 GLN A C 1
ATOM 869 O O . GLN A 1 120 ? 4.811 14.410 -36.786 1.00 56.44 120 GLN A O 1
ATOM 874 N N . GLU A 1 121 ? 3.763 15.483 -38.470 1.00 54.00 121 GLU A N 1
ATOM 875 C CA . GLU A 1 121 ? 2.923 14.396 -38.965 1.00 54.00 121 GLU A CA 1
ATOM 876 C C . GLU A 1 121 ? 3.794 13.330 -39.648 1.00 54.00 121 GLU A C 1
ATOM 878 O O . GLU A 1 121 ? 3.897 13.250 -40.868 1.00 54.00 121 GLU A O 1
ATOM 883 N N . LEU A 1 122 ? 4.479 12.514 -38.846 1.00 61.62 122 LEU A N 1
ATOM 884 C CA . LEU A 1 122 ? 4.916 11.202 -39.298 1.00 61.62 122 LEU A CA 1
ATOM 885 C C . LEU A 1 122 ? 3.707 10.267 -39.210 1.00 61.62 122 LEU A C 1
ATOM 887 O O . LEU A 1 122 ? 2.997 10.302 -38.197 1.00 61.62 122 LEU A O 1
ATOM 891 N N . PRO A 1 123 ? 3.449 9.455 -40.251 1.00 76.00 123 PRO A N 1
ATOM 892 C CA . PRO A 1 123 ? 2.310 8.555 -40.262 1.00 76.00 123 PRO A CA 1
ATOM 893 C C . PRO A 1 123 ? 2.334 7.703 -38.987 1.00 76.00 123 PRO A C 1
ATOM 895 O O . PRO A 1 123 ? 3.400 7.186 -38.627 1.00 76.00 123 PRO A O 1
ATOM 898 N N . PRO A 1 124 ? 1.197 7.585 -38.273 1.00 73.75 124 PRO A N 1
ATOM 899 C CA . PRO A 1 124 ? 1.128 6.789 -37.059 1.00 73.75 124 PRO A CA 1
ATOM 900 C C . PRO A 1 124 ? 1.655 5.388 -37.367 1.00 73.75 124 PRO A C 1
ATOM 902 O O . PRO A 1 124 ? 1.272 4.789 -38.372 1.00 73.75 124 PRO A O 1
ATOM 905 N N . LEU A 1 125 ? 2.571 4.900 -36.525 1.00 76.62 125 LEU A N 1
ATOM 906 C CA . LEU A 1 125 ? 3.206 3.597 -36.691 1.00 76.62 125 LEU A CA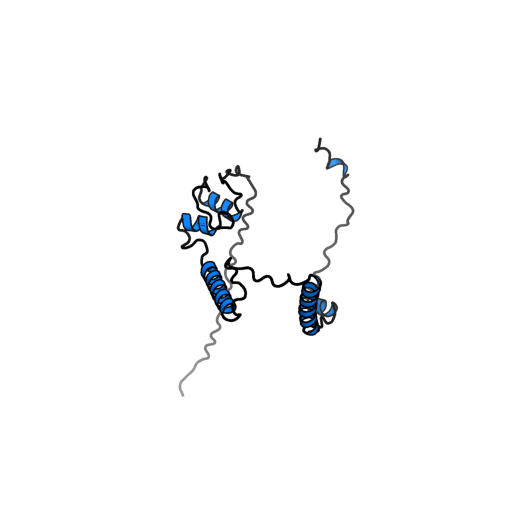 1
ATOM 907 C C . LEU A 1 125 ? 2.118 2.535 -36.903 1.00 76.62 125 LEU A C 1
ATOM 909 O O . LEU A 1 125 ? 1.269 2.338 -36.032 1.00 76.62 125 LEU A O 1
ATOM 913 N N . ASP A 1 126 ? 2.121 1.904 -38.080 1.00 88.56 126 ASP A N 1
ATOM 914 C CA . ASP A 1 126 ? 1.063 0.982 -38.490 1.00 88.56 126 ASP A CA 1
ATOM 915 C C . ASP A 1 126 ? 0.908 -0.151 -37.460 1.00 88.56 126 ASP A C 1
ATOM 917 O O . ASP A 1 126 ? 1.878 -0.636 -36.869 1.00 88.56 126 ASP A O 1
ATOM 921 N N . ALA A 1 127 ? -0.323 -0.616 -37.249 1.00 89.50 127 ALA A N 1
ATOM 922 C CA . ALA A 1 127 ? -0.616 -1.715 -36.334 1.00 89.50 127 ALA A CA 1
ATOM 923 C C . ALA A 1 127 ? 0.143 -3.001 -36.715 1.00 89.50 127 ALA A C 1
ATOM 925 O O . ALA A 1 127 ? 0.349 -3.877 -35.872 1.00 89.50 127 ALA A O 1
ATOM 926 N N . SER A 1 128 ? 0.539 -3.147 -37.983 1.00 88.06 128 SER A N 1
ATOM 927 C CA . SER A 1 128 ? 1.442 -4.209 -38.436 1.00 88.06 128 SER A CA 1
ATOM 928 C C . SER A 1 128 ? 2.865 -4.030 -37.884 1.00 88.06 128 SER A C 1
ATOM 930 O O . SER A 1 128 ? 3.411 -4.963 -37.300 1.00 88.06 128 SER A O 1
ATOM 932 N N . ALA A 1 129 ? 3.422 -2.820 -37.961 1.00 88.75 129 ALA A N 1
ATOM 933 C CA . ALA A 1 129 ? 4.749 -2.481 -37.459 1.00 88.75 129 ALA A CA 1
ATOM 934 C C . ALA A 1 129 ? 4.840 -2.609 -35.930 1.00 88.75 129 ALA A C 1
ATOM 936 O O . ALA A 1 129 ? 5.822 -3.138 -35.414 1.00 88.75 129 ALA A O 1
ATOM 937 N N . ILE A 1 130 ? 3.786 -2.222 -35.200 1.00 93.31 130 ILE A N 1
ATOM 938 C CA . ILE A 1 130 ? 3.702 -2.437 -33.745 1.00 93.31 130 ILE A CA 1
ATOM 939 C C . ILE A 1 130 ? 3.745 -3.933 -33.418 1.00 93.31 130 ILE A C 1
ATOM 941 O O . ILE A 1 130 ? 4.461 -4.352 -32.509 1.00 93.31 130 ILE A O 1
ATOM 945 N N . ARG A 1 131 ? 3.004 -4.756 -34.169 1.00 93.88 131 ARG A N 1
ATOM 946 C CA . ARG A 1 131 ? 3.015 -6.211 -33.982 1.00 93.88 131 ARG A CA 1
ATOM 947 C C . ARG A 1 131 ? 4.393 -6.801 -34.263 1.00 93.88 131 ARG A C 1
ATOM 949 O O . ARG A 1 131 ? 4.848 -7.601 -33.454 1.00 93.88 131 ARG A O 1
ATOM 956 N N . LEU A 1 132 ? 5.063 -6.361 -35.330 1.00 93.81 132 LEU A N 1
ATOM 957 C CA . LEU A 1 132 ? 6.420 -6.801 -35.665 1.00 93.81 132 LEU A CA 1
ATOM 958 C C . LEU A 1 132 ? 7.421 -6.457 -34.562 1.00 93.81 132 LEU A C 1
ATOM 960 O O . LEU A 1 132 ? 8.146 -7.342 -34.115 1.00 93.81 132 LEU A O 1
ATOM 964 N N . LEU A 1 133 ? 7.384 -5.227 -34.048 1.00 93.94 133 LEU A N 1
ATOM 965 C CA . LEU A 1 133 ? 8.249 -4.787 -32.953 1.00 93.94 133 LEU A CA 1
ATOM 966 C C . LEU A 1 133 ? 8.043 -5.624 -31.680 1.00 93.94 133 LEU A C 1
ATOM 968 O O . LEU A 1 133 ? 9.006 -6.034 -31.032 1.00 93.94 133 LEU A O 1
ATOM 972 N N . ILE A 1 134 ? 6.785 -5.911 -31.330 1.00 94.50 134 ILE A N 1
ATOM 973 C CA . ILE A 1 134 ? 6.457 -6.767 -30.182 1.00 94.50 134 ILE A CA 1
ATOM 974 C C . ILE A 1 134 ? 6.975 -8.190 -30.420 1.00 94.50 134 ILE A C 1
ATOM 976 O O . ILE A 1 134 ? 7.610 -8.760 -29.534 1.00 94.50 134 ILE A O 1
ATOM 980 N N . THR A 1 135 ? 6.738 -8.770 -31.601 1.00 95.62 135 THR A N 1
ATOM 981 C CA . THR A 1 135 ? 7.213 -10.127 -31.912 1.00 95.62 135 THR A CA 1
ATOM 982 C C . THR A 1 135 ? 8.733 -10.222 -31.943 1.00 95.62 135 THR A C 1
ATOM 984 O O . THR A 1 135 ? 9.280 -11.201 -31.446 1.00 95.62 135 THR A O 1
ATOM 987 N N . GLU A 1 136 ? 9.419 -9.200 -32.453 1.00 94.50 136 GLU A N 1
ATOM 988 C CA . GLU A 1 136 ? 10.878 -9.132 -32.484 1.00 94.50 136 GLU A CA 1
ATOM 989 C C . GLU A 1 136 ? 11.442 -9.097 -31.057 1.00 94.50 136 GLU A C 1
ATOM 991 O O . GLU A 1 136 ? 12.261 -9.948 -30.699 1.00 94.50 136 GLU A O 1
ATOM 996 N N . GLY A 1 137 ? 10.916 -8.214 -30.200 1.00 94.56 137 GLY A N 1
ATOM 997 C CA . GLY A 1 137 ? 11.317 -8.124 -28.795 1.00 94.56 137 GLY A CA 1
ATOM 998 C C . GLY A 1 137 ? 11.057 -9.408 -28.001 1.00 94.56 137 GLY A C 1
ATOM 999 O O . GLY A 1 137 ? 11.898 -9.828 -27.204 1.00 94.56 137 GLY A O 1
ATOM 1000 N N . LEU A 1 138 ? 9.924 -10.076 -28.244 1.00 92.62 138 LEU A N 1
ATOM 1001 C CA . LEU A 1 138 ? 9.619 -11.364 -27.615 1.00 92.62 138 LEU A CA 1
ATOM 1002 C C . LEU A 1 138 ? 10.530 -12.485 -28.136 1.00 92.62 138 LEU A C 1
ATOM 1004 O O . LEU A 1 138 ? 11.024 -13.277 -27.334 1.00 92.62 138 LEU A O 1
ATOM 1008 N N . SER A 1 139 ? 10.814 -12.533 -29.441 1.00 90.19 139 SER A N 1
ATOM 1009 C CA . SER A 1 139 ? 11.697 -13.549 -30.028 1.00 90.19 139 SER A CA 1
ATOM 1010 C C . SER A 1 139 ? 13.110 -13.484 -29.438 1.00 90.19 139 SER A C 1
ATOM 1012 O O . SER A 1 139 ? 13.627 -14.498 -28.962 1.00 90.19 139 SER A O 1
ATOM 1014 N N . ALA A 1 140 ? 13.685 -12.282 -29.323 1.00 84.75 140 ALA A N 1
ATOM 1015 C CA . ALA A 1 140 ? 15.003 -12.062 -28.731 1.00 84.75 140 ALA A CA 1
ATOM 1016 C C . ALA A 1 140 ? 15.084 -12.540 -27.269 1.00 84.75 140 ALA A C 1
ATOM 1018 O O . ALA A 1 140 ? 16.125 -13.025 -26.824 1.00 84.75 140 ALA A O 1
ATOM 1019 N N . LEU A 1 141 ? 13.976 -12.448 -26.525 1.00 80.06 141 LEU A N 1
ATOM 1020 C CA . LEU A 1 141 ? 13.902 -12.907 -25.141 1.00 80.06 141 LEU A CA 1
ATOM 1021 C C . LEU A 1 141 ? 13.780 -14.438 -25.041 1.00 80.06 141 LEU A C 1
ATOM 1023 O O . LEU A 1 141 ? 14.394 -15.049 -24.165 1.00 80.06 141 LEU A O 1
ATOM 1027 N N . THR A 1 142 ? 13.044 -15.072 -25.960 1.00 75.50 142 THR A N 1
ATOM 1028 C CA . THR A 1 142 ? 12.861 -16.536 -25.970 1.00 75.50 142 THR A CA 1
ATOM 1029 C C . THR A 1 142 ? 14.141 -17.303 -26.293 1.00 75.50 142 THR A C 1
ATOM 1031 O O . THR A 1 142 ? 14.402 -18.331 -25.673 1.00 75.50 142 THR A O 1
ATOM 1034 N N . HIS A 1 143 ? 15.008 -16.778 -27.165 1.00 63.25 143 HIS A N 1
ATOM 1035 C CA . HIS A 1 143 ? 16.287 -17.422 -27.488 1.00 63.25 143 HIS A CA 1
ATOM 1036 C C . HIS A 1 143 ? 17.319 -17.373 -26.345 1.00 63.25 143 HIS A C 1
ATOM 1038 O O . HIS A 1 143 ? 18.361 -18.019 -26.437 1.00 63.25 143 HIS A O 1
ATOM 1044 N N . ARG A 1 144 ? 17.050 -16.634 -25.258 1.00 63.03 144 ARG A N 1
ATOM 1045 C CA . ARG A 1 144 ? 17.998 -16.428 -24.151 1.00 63.03 144 ARG A CA 1
ATOM 1046 C C . ARG A 1 144 ? 17.740 -17.306 -22.919 1.00 63.03 144 ARG A C 1
ATOM 1048 O O . ARG A 1 144 ? 18.577 -17.320 -22.021 1.00 63.03 144 ARG A O 1
ATOM 1055 N N . SER A 1 145 ? 16.629 -18.046 -22.839 1.00 60.81 145 SER A N 1
ATOM 1056 C CA . SER A 1 145 ? 16.273 -18.780 -21.612 1.00 60.81 145 SER A CA 1
ATOM 1057 C C . SER A 1 145 ? 15.926 -20.252 -21.842 1.00 60.81 145 SER A C 1
ATOM 1059 O O . SER A 1 145 ? 14.774 -20.647 -21.955 1.00 60.81 145 SER A O 1
ATOM 1061 N N . SER A 1 146 ? 16.959 -21.090 -21.814 1.00 57.22 146 SER A N 1
ATOM 1062 C CA . SER A 1 146 ? 16.823 -22.494 -21.425 1.00 57.22 146 SER A CA 1
ATOM 1063 C C . SER A 1 146 ? 17.963 -22.871 -20.479 1.00 57.22 146 SER A C 1
ATOM 1065 O O . SER A 1 146 ? 18.857 -23.641 -20.820 1.00 57.22 146 SER A O 1
ATOM 1067 N N . THR A 1 147 ? 17.973 -22.310 -19.270 1.00 59.56 147 THR A N 1
ATOM 1068 C CA . THR A 1 147 ? 18.697 -22.961 -18.173 1.00 59.56 147 THR A CA 1
ATOM 1069 C C . THR A 1 147 ? 17.813 -24.101 -17.687 1.00 59.56 147 THR A C 1
ATOM 1071 O O . THR A 1 147 ? 16.784 -23.869 -17.053 1.00 59.56 147 THR A O 1
ATOM 1074 N N . SER A 1 148 ? 18.178 -25.328 -18.045 1.00 52.69 148 SER A N 1
ATOM 1075 C CA . SER A 1 148 ? 17.527 -26.549 -17.584 1.00 52.69 148 SER A CA 1
ATOM 1076 C C . SER A 1 148 ? 17.573 -26.616 -16.057 1.00 52.69 148 SER A C 1
ATOM 1078 O O . SER A 1 148 ? 18.621 -26.896 -15.478 1.00 52.69 148 SER A O 1
ATOM 1080 N N . PHE A 1 149 ? 16.446 -26.367 -15.392 1.00 55.91 149 PHE A N 1
ATOM 1081 C CA . PHE A 1 149 ? 16.280 -26.769 -14.002 1.00 55.91 149 PHE A CA 1
ATOM 1082 C C . PHE A 1 149 ? 16.067 -28.284 -13.999 1.00 55.91 149 PHE A C 1
ATOM 1084 O O . PHE A 1 149 ? 14.974 -28.774 -14.281 1.00 55.91 149 PHE A O 1
ATOM 1091 N N . THR A 1 150 ? 17.134 -29.038 -13.744 1.00 57.97 150 THR A N 1
ATOM 1092 C CA . THR A 1 150 ? 17.058 -30.474 -13.475 1.00 57.97 150 THR A CA 1
ATOM 1093 C C . THR A 1 150 ? 16.486 -30.668 -12.073 1.00 57.97 150 THR A C 1
ATOM 1095 O O . THR A 1 150 ? 17.219 -30.910 -11.117 1.00 57.97 150 THR A O 1
ATOM 1098 N N . ALA A 1 151 ? 15.167 -30.531 -11.933 1.00 57.66 151 ALA A N 1
ATOM 1099 C CA . ALA A 1 151 ? 14.463 -31.182 -10.838 1.00 57.66 151 ALA A CA 1
ATOM 1100 C C . ALA A 1 151 ? 14.518 -32.685 -11.122 1.00 57.66 151 ALA A C 1
ATOM 1102 O O . ALA A 1 151 ? 13.692 -33.222 -11.863 1.00 57.66 151 ALA A O 1
ATOM 1103 N N . SER A 1 152 ? 15.555 -33.345 -10.619 1.00 62.59 152 SER A N 1
ATOM 1104 C CA . SER A 1 152 ? 15.752 -34.785 -10.749 1.00 62.59 152 SER A CA 1
ATOM 1105 C C . SER A 1 152 ? 14.689 -35.516 -9.929 1.00 62.59 152 SER A C 1
ATOM 1107 O O . SER A 1 152 ? 14.962 -35.958 -8.830 1.00 62.59 152 SER A O 1
ATOM 1109 N N . SER A 1 153 ? 13.474 -35.643 -10.465 1.00 75.25 153 SER A N 1
ATOM 1110 C CA . SER A 1 153 ? 12.350 -36.437 -9.941 1.00 75.25 153 SER A CA 1
ATOM 1111 C C . SER A 1 153 ? 11.822 -36.081 -8.538 1.00 75.25 153 SER A C 1
ATOM 1113 O O . SER A 1 153 ? 12.528 -35.622 -7.646 1.00 75.25 153 SER A O 1
ATOM 1115 N N . PHE A 1 154 ? 10.522 -36.305 -8.342 1.00 71.06 154 PHE A N 1
ATOM 1116 C CA . PHE A 1 154 ? 9.842 -36.098 -7.060 1.00 71.06 154 PHE A CA 1
ATOM 1117 C C . PHE A 1 154 ? 10.431 -36.964 -5.933 1.00 71.06 154 PHE A C 1
ATOM 1119 O O . PHE A 1 154 ? 10.400 -36.561 -4.774 1.00 71.06 154 PHE A O 1
ATOM 1126 N N . ASP A 1 155 ? 11.036 -38.102 -6.277 1.00 72.56 155 ASP A N 1
ATOM 1127 C CA . ASP A 1 155 ? 11.664 -39.008 -5.314 1.00 72.56 155 ASP A CA 1
ATOM 1128 C C . ASP A 1 155 ? 12.859 -38.363 -4.591 1.00 72.56 155 ASP A C 1
ATOM 1130 O O . ASP A 1 155 ? 13.004 -38.550 -3.386 1.00 72.56 155 ASP A O 1
ATOM 1134 N N . CYS A 1 156 ? 13.629 -37.481 -5.248 1.00 73.56 156 CYS A N 1
ATOM 1135 C CA . CYS A 1 156 ? 14.704 -36.742 -4.570 1.00 73.56 156 CYS A CA 1
ATOM 1136 C C . CYS A 1 156 ? 14.185 -35.746 -3.518 1.00 73.56 156 CYS A C 1
ATOM 1138 O O . CYS A 1 156 ? 14.902 -35.440 -2.571 1.00 73.56 156 CYS A O 1
ATOM 1140 N N . LEU A 1 157 ? 12.946 -35.253 -3.651 1.00 73.31 157 LEU A N 1
ATOM 1141 C CA . LEU A 1 157 ? 12.316 -34.408 -2.626 1.00 73.31 157 LEU A CA 1
ATOM 1142 C C . LEU A 1 157 ? 11.812 -35.226 -1.430 1.00 73.31 157 LEU A C 1
ATOM 1144 O O . LEU A 1 157 ? 11.711 -34.688 -0.328 1.00 73.31 157 LEU A O 1
ATOM 1148 N N . LEU A 1 158 ? 11.473 -36.502 -1.635 1.00 77.44 158 LEU A N 1
ATOM 1149 C CA . LEU A 1 158 ? 11.002 -37.382 -0.565 1.00 77.44 158 LEU A CA 1
ATOM 1150 C C . LEU A 1 158 ? 12.150 -37.871 0.319 1.00 77.44 158 LEU A C 1
ATOM 1152 O O . LEU A 1 158 ? 11.978 -37.946 1.535 1.00 77.44 158 LEU A O 1
ATOM 1156 N N . ASP A 1 159 ? 13.320 -38.131 -0.263 1.00 74.88 159 ASP A N 1
ATOM 1157 C CA . ASP A 1 159 ? 14.510 -38.556 0.485 1.00 74.88 159 ASP A CA 1
ATOM 1158 C C . ASP A 1 159 ? 15.032 -37.473 1.448 1.00 74.88 159 ASP A C 1
ATOM 1160 O O . ASP A 1 159 ? 15.604 -37.783 2.494 1.00 74.88 159 ASP A O 1
ATOM 1164 N N . GLU A 1 160 ? 14.797 -36.195 1.140 1.00 74.75 160 GLU A N 1
ATOM 1165 C CA . GLU A 1 160 ? 15.192 -35.064 1.989 1.00 74.75 160 GLU A CA 1
ATOM 1166 C C . GLU A 1 160 ? 14.177 -34.766 3.112 1.00 74.75 160 GLU A C 1
ATOM 1168 O O . GLU A 1 160 ? 14.424 -33.910 3.964 1.00 74.75 160 GLU A O 1
ATOM 1173 N N . TYR A 1 161 ? 13.046 -35.484 3.168 1.00 76.06 161 TYR A N 1
ATOM 1174 C CA . TYR A 1 161 ? 12.027 -35.295 4.202 1.00 76.06 161 TYR A CA 1
ATOM 1175 C C . TYR A 1 161 ? 12.155 -36.347 5.324 1.00 76.06 161 TYR A C 1
ATOM 1177 O O . TYR A 1 161 ? 11.633 -37.458 5.199 1.00 76.06 161 TYR A O 1
ATOM 1185 N N . PRO A 1 162 ? 12.807 -36.040 6.465 1.00 68.44 162 PRO A N 1
ATOM 1186 C CA . PRO A 1 162 ? 12.948 -36.993 7.559 1.00 68.44 162 PRO A CA 1
ATOM 1187 C C . PRO A 1 162 ? 11.597 -37.206 8.250 1.00 68.44 162 PRO A C 1
ATOM 1189 O O . PRO A 1 162 ? 11.141 -36.384 9.047 1.00 68.44 162 PRO A O 1
ATOM 1192 N N . LEU A 1 163 ? 10.949 -38.336 7.966 1.00 66.88 163 LEU A N 1
ATOM 1193 C CA . LEU A 1 163 ? 9.779 -38.772 8.721 1.00 66.88 163 LEU A CA 1
ATOM 1194 C C . LEU A 1 163 ? 10.227 -39.178 10.137 1.00 66.88 163 LEU A C 1
ATOM 1196 O O . LEU A 1 163 ? 11.078 -40.064 10.271 1.00 66.88 163 LEU A O 1
ATOM 1200 N N . PRO A 1 164 ? 9.684 -38.572 11.211 1.00 56.19 164 PRO A N 1
ATOM 1201 C CA . PRO A 1 164 ? 9.988 -39.013 12.565 1.00 56.19 164 PRO A CA 1
ATOM 1202 C C . PRO A 1 164 ? 9.539 -40.468 12.719 1.00 56.19 164 PRO A C 1
ATOM 1204 O O . PRO A 1 164 ? 8.403 -40.811 12.382 1.00 56.19 164 PRO A O 1
ATOM 1207 N N . ALA A 1 165 ? 10.454 -41.319 13.196 1.00 57.06 165 ALA A N 1
ATOM 1208 C CA . ALA A 1 165 ? 10.234 -42.746 13.384 1.00 57.06 165 ALA A CA 1
ATOM 1209 C C . ALA A 1 165 ? 8.875 -42.988 14.045 1.00 57.06 165 ALA A C 1
ATOM 1211 O O . ALA A 1 165 ? 8.588 -42.442 15.111 1.00 57.06 165 ALA A O 1
ATOM 1212 N N . SER A 1 166 ? 8.051 -43.781 13.359 1.00 56.84 166 SER A N 1
ATOM 1213 C CA . SER A 1 166 ? 6.710 -44.195 13.755 1.00 56.84 166 SER A CA 1
ATOM 1214 C C . SER A 1 166 ? 6.695 -44.605 15.229 1.00 56.84 166 SER A C 1
ATOM 1216 O O . SER A 1 166 ? 7.042 -45.731 15.587 1.00 56.84 166 SER A O 1
ATOM 1218 N N . ALA A 1 167 ? 6.308 -43.667 16.096 1.00 52.84 167 ALA A N 1
ATOM 1219 C CA . ALA A 1 167 ? 5.960 -43.975 17.465 1.00 52.84 167 ALA A CA 1
ATOM 1220 C C . ALA A 1 167 ? 4.790 -44.959 17.414 1.00 52.84 167 ALA A C 1
ATOM 1222 O O . ALA A 1 167 ? 3.843 -44.780 16.644 1.00 52.84 167 ALA A O 1
ATOM 1223 N N . ALA A 1 168 ? 4.941 -46.025 18.193 1.00 47.19 168 ALA A N 1
ATOM 1224 C CA . ALA A 1 168 ? 4.047 -47.156 18.333 1.00 47.19 168 ALA A CA 1
ATOM 1225 C C . ALA A 1 168 ? 2.570 -46.826 18.065 1.00 47.19 168 ALA A C 1
ATOM 1227 O O . ALA A 1 168 ? 2.013 -45.869 18.603 1.00 47.19 168 ALA A O 1
ATOM 1228 N N . ARG A 1 169 ? 1.945 -47.681 17.248 1.00 51.09 169 ARG A N 1
ATOM 1229 C CA . ARG A 1 169 ? 0.505 -47.730 16.979 1.00 51.09 169 ARG A CA 1
ATOM 1230 C C . ARG A 1 169 ? -0.286 -47.597 18.286 1.00 51.09 169 ARG A C 1
ATOM 1232 O O . ARG A 1 169 ? -0.475 -48.576 18.999 1.00 51.09 169 ARG A O 1
ATOM 1239 N N . SER A 1 170 ? -0.769 -46.392 18.567 1.00 51.38 170 SER A N 1
ATOM 1240 C CA . SER A 1 170 ? -1.872 -46.179 19.496 1.00 51.38 170 SER A CA 1
ATOM 1241 C C . SER A 1 170 ? -3.132 -46.742 18.840 1.00 51.38 170 SER A C 1
ATOM 1243 O O . SER A 1 170 ? -3.423 -46.451 17.676 1.00 51.38 170 SER A O 1
ATOM 1245 N N . SER A 1 171 ? -3.821 -47.624 19.556 1.00 56.72 171 SER A N 1
ATOM 1246 C CA . SER A 1 171 ? -5.067 -48.274 19.157 1.00 56.72 171 SER A CA 1
ATOM 1247 C C . SER A 1 171 ? -6.073 -47.256 18.617 1.00 56.72 171 SER A C 1
ATOM 1249 O O . SER A 1 171 ? -6.523 -46.372 19.347 1.00 56.72 171 SER A O 1
ATOM 1251 N N . ARG A 1 172 ? -6.436 -47.392 17.338 1.00 55.91 172 ARG A N 1
ATOM 1252 C CA . ARG A 1 172 ? -7.564 -46.671 16.737 1.00 55.91 172 ARG A CA 1
ATOM 1253 C C . ARG A 1 172 ? -8.851 -47.070 17.472 1.00 55.91 172 ARG A C 1
ATOM 1255 O O . ARG A 1 172 ? -9.104 -48.269 17.550 1.00 55.91 172 ARG A O 1
ATOM 1262 N N . PRO A 1 173 ? -9.677 -46.135 17.966 1.00 52.94 173 PRO A N 1
ATOM 1263 C CA . PRO A 1 173 ? -11.070 -46.453 18.236 1.00 52.94 173 PRO A CA 1
ATOM 1264 C C . PRO A 1 173 ? -11.825 -46.576 16.902 1.00 52.94 173 PRO A C 1
ATOM 1266 O O . PRO A 1 173 ? -11.578 -45.813 15.964 1.00 52.94 173 PRO A O 1
ATOM 1269 N N . ASP A 1 174 ? -12.711 -47.566 16.820 1.00 50.91 174 ASP A N 1
ATOM 1270 C CA . ASP A 1 174 ? -13.520 -47.883 15.642 1.00 50.91 174 ASP A CA 1
ATOM 1271 C C . ASP A 1 174 ? -14.338 -46.678 15.128 1.00 50.91 174 ASP A C 1
ATOM 1273 O O . ASP A 1 174 ? -14.945 -45.956 15.925 1.00 50.91 174 ASP A O 1
ATOM 1277 N N . PRO A 1 175 ? -14.447 -46.468 13.802 1.00 55.34 175 PRO A N 1
ATOM 1278 C CA . PRO A 1 175 ? -15.237 -45.387 13.217 1.00 55.34 175 PRO A CA 1
ATOM 1279 C C . PRO A 1 175 ? -16.735 -45.742 13.116 1.00 55.34 175 PRO A C 1
ATOM 1281 O O . PRO A 1 175 ? -17.321 -45.656 12.037 1.00 55.34 175 PRO A O 1
ATOM 1284 N N . THR A 1 176 ? -17.380 -46.143 14.220 1.00 55.72 176 THR A N 1
ATOM 1285 C CA . THR A 1 176 ? -18.803 -46.565 14.186 1.00 55.72 176 THR A CA 1
ATOM 1286 C C . THR A 1 176 ? -19.716 -45.986 15.267 1.00 55.72 176 THR A C 1
ATOM 1288 O O . THR A 1 176 ? -20.819 -46.476 15.480 1.00 55.72 176 THR A O 1
ATOM 1291 N N . SER A 1 177 ? -19.333 -44.882 15.899 1.00 57.44 177 SER A N 1
ATOM 1292 C CA . SER A 1 177 ? -20.237 -44.081 16.733 1.00 57.44 177 SER A CA 1
ATOM 1293 C C . SER A 1 177 ? -19.820 -42.627 16.531 1.00 57.44 177 SER A C 1
ATOM 1295 O O . SER A 1 177 ? -18.738 -42.243 16.947 1.00 57.44 177 SER A O 1
ATOM 1297 N N . LEU A 1 178 ? -20.485 -41.802 15.723 1.00 51.03 178 LEU A N 1
ATOM 1298 C CA . LEU A 1 178 ? -21.813 -41.245 15.950 1.00 51.03 178 LEU A CA 1
ATOM 1299 C C . LEU A 1 178 ? -22.390 -40.781 14.594 1.00 51.03 178 LEU A C 1
ATOM 1301 O O . LEU A 1 178 ? -22.030 -39.716 14.093 1.00 51.03 178 LEU A O 1
ATOM 1305 N N . ARG A 1 179 ? -23.310 -41.544 13.990 1.00 55.16 179 ARG A N 1
ATOM 1306 C CA . ARG A 1 179 ? -24.216 -40.989 12.971 1.00 55.16 179 ARG A CA 1
ATOM 1307 C C . ARG A 1 179 ? -25.302 -40.205 13.703 1.00 55.16 179 ARG A C 1
ATOM 1309 O O . ARG A 1 179 ? -26.313 -40.782 14.090 1.00 55.16 179 ARG A O 1
ATOM 1316 N N . GLN A 1 180 ? -25.084 -38.915 13.940 1.00 63.62 180 GLN A N 1
ATOM 1317 C CA . GLN A 1 180 ? -26.199 -38.039 14.297 1.00 63.62 180 GLN A CA 1
ATOM 1318 C C . GLN A 1 180 ? -26.976 -37.683 13.019 1.00 63.62 180 GLN A C 1
ATOM 1320 O O . GLN A 1 180 ? -26.342 -37.387 12.004 1.00 63.62 180 GLN A O 1
ATOM 1325 N N . PRO A 1 181 ? -28.320 -37.760 13.026 1.00 62.28 181 PRO A N 1
ATOM 1326 C CA . PRO A 1 181 ? -29.125 -37.408 11.864 1.00 62.28 181 PRO A CA 1
ATOM 1327 C C . PRO A 1 181 ? -28.927 -35.925 11.526 1.00 62.28 181 PRO A C 1
ATOM 1329 O O . PRO A 1 181 ? -29.018 -35.056 12.394 1.00 62.28 181 PRO A O 1
ATOM 1332 N N . ILE A 1 182 ? -28.631 -35.668 10.251 1.00 62.56 182 ILE A N 1
ATOM 1333 C CA . ILE A 1 182 ? -28.307 -34.358 9.656 1.00 62.56 182 ILE A CA 1
ATOM 1334 C C . ILE A 1 182 ? -29.485 -33.367 9.764 1.00 62.56 182 ILE A C 1
ATOM 1336 O O . ILE A 1 182 ? -29.299 -32.156 9.648 1.00 62.56 182 ILE A O 1
ATOM 1340 N N . ASP A 1 183 ? -30.675 -33.864 10.093 1.00 62.91 183 ASP A N 1
ATOM 1341 C CA . ASP A 1 183 ? -31.934 -33.119 10.068 1.00 62.91 183 ASP A CA 1
ATOM 1342 C C . ASP A 1 183 ? -32.049 -32.031 11.151 1.00 62.91 183 ASP A C 1
ATOM 1344 O O . ASP A 1 183 ? -32.901 -31.156 11.053 1.00 62.91 183 ASP A O 1
ATOM 1348 N N . LYS A 1 184 ? -31.171 -32.020 12.164 1.00 62.72 184 LYS A N 1
ATOM 1349 C CA . LYS A 1 184 ? -31.219 -31.022 13.254 1.00 62.72 184 LYS A CA 1
ATOM 1350 C C . LYS A 1 184 ? -30.435 -29.734 12.989 1.00 62.72 184 LYS A C 1
ATOM 1352 O O . LYS A 1 184 ? -30.487 -28.821 13.806 1.00 62.72 184 LYS A O 1
ATOM 1357 N N . TYR A 1 185 ? -29.692 -29.643 11.884 1.00 65.12 185 TYR A N 1
ATOM 1358 C CA . TYR A 1 185 ? -28.817 -28.491 11.625 1.00 65.12 185 TYR A CA 1
ATOM 1359 C C . TYR A 1 185 ? -29.494 -27.334 10.870 1.00 65.12 185 TYR A C 1
ATOM 1361 O O . TYR A 1 185 ? -28.919 -26.249 10.808 1.00 65.12 185 TYR A O 1
ATOM 1369 N N . PHE A 1 186 ? -30.702 -27.529 10.329 1.00 66.94 186 PHE A N 1
ATOM 1370 C CA . PHE A 1 186 ? -31.367 -26.557 9.445 1.00 66.94 186 PHE A CA 1
ATOM 1371 C C . PHE A 1 186 ? -32.705 -25.992 9.966 1.00 66.94 186 PHE A C 1
ATOM 1373 O O . PHE A 1 186 ? -33.382 -25.287 9.228 1.00 66.94 186 PHE A O 1
ATOM 1380 N N . GLU A 1 187 ? -33.084 -26.210 11.230 1.00 67.88 187 GLU A N 1
ATOM 1381 C CA . GLU A 1 187 ? -34.361 -25.696 11.780 1.00 67.88 187 GLU A CA 1
ATOM 1382 C C . GLU A 1 187 ? -34.350 -24.201 12.186 1.00 67.88 187 GLU A C 1
ATOM 1384 O O . GLU A 1 187 ? -35.348 -23.691 12.681 1.00 67.88 187 GLU A O 1
ATOM 1389 N N . GLY A 1 188 ? -33.245 -23.471 11.986 1.00 60.97 188 GLY A N 1
ATOM 1390 C CA . GLY A 1 188 ? -33.092 -22.083 12.460 1.00 60.97 188 GLY A CA 1
ATOM 1391 C C . GLY A 1 188 ? -33.123 -20.981 11.394 1.00 60.97 188 GLY A C 1
ATOM 1392 O O . GLY A 1 188 ? -32.869 -19.828 11.732 1.00 60.97 188 GLY A O 1
ATOM 1393 N N . PHE A 1 189 ? -33.369 -21.314 10.124 1.00 54.44 189 PHE A N 1
ATOM 1394 C CA . PHE A 1 189 ? -33.396 -20.350 9.015 1.00 54.44 189 PHE A CA 1
ATOM 1395 C C . PHE A 1 189 ? -34.770 -20.324 8.332 1.00 54.44 189 PHE A C 1
ATOM 1397 O O . PHE A 1 189 ? -34.907 -20.815 7.215 1.00 54.44 189 PHE A O 1
ATOM 1404 N N . VAL A 1 190 ? -35.768 -19.739 9.001 1.00 53.56 190 VAL A N 1
ATOM 1405 C CA . VAL A 1 190 ? -36.976 -19.143 8.393 1.00 53.56 190 VAL A CA 1
ATOM 1406 C C . VAL A 1 190 ? -37.383 -17.932 9.223 1.00 53.56 190 VAL A C 1
ATOM 1408 O O . VAL A 1 190 ? -37.442 -18.077 10.464 1.00 53.56 190 VAL A O 1
#